Protein AF-A0A183N0G1-F1 (afdb_monomer)

Sequence (329 aa):
MNSILSDHTRFKFEKSNKDLTDSTEKRITKVLRDLLKKKMIDNSTYNNLRPRESRLPHMYGLPKIHKQDSPLKPLMSMVNSPYHKIARWLADKLEPLRQRLATYTLKDSFVFADSMNHINIAGKFMNSFDVTSLFTKIPLLETKDIICQHPYILRLPAIEFKRLLFLCTKDFQFQFNNTIYRQTDGVAMGSPLGPVLADIFMANLERTKLKGAIDEMMYYSRVKRMEDHQYTVWQWHLKMKLSTVIETEIEHSRSVRVFWSETMASAVRKKLVIVGDGACGKTCLLIVFSKDQFPEVYVPTVFENYVADIEVDNRQVGVYVLIICGRLN

Organism: NCBI:txid48269

Secondary structure (DSSP, 8-state):
-HHHHT-TTTEEE-TT----HHHHHHHHHHHHHHHHHTTSS-HHHHHHHS--S----EEEEEE-TTSTT--EEEEEE-TTSTTHHHHHHHHHHHHHHHHHH-TTEESSHHHHHHHHHTS--TT-EEEEEE-TTHHHH--HHHHHHHHHT-GGG-SS-HHHHHHHHHHHHSSEEEEETTEEEEE-SS--TT-THHHHHHHHHHHHHHHTTTHHHHHTEEEEEEEEEEETTEEEEEEEEEE--------------TTEEEEEEEE-SSS-EEEEEEEE-TTSSHHHHHHHHHHS---SS----S-PEEEEEEEETTEEEEEEEEEEE----

Radius of gyration: 23.37 Å; Cα contacts (8 Å, |Δi|>4): 523; chains: 1; bounding box: 49×41×69 Å

Structure (mmCIF, N/CA/C/O backbone):
data_AF-A0A183N0G1-F1
#
_entry.id   AF-A0A183N0G1-F1
#
loop_
_atom_site.group_PDB
_atom_site.id
_atom_site.type_symbol
_atom_site.label_atom_id
_atom_site.label_alt_id
_atom_site.label_comp_id
_atom_site.label_asym_id
_atom_site.label_entity_id
_atom_site.label_seq_id
_atom_site.pdbx_PDB_ins_code
_atom_site.Cartn_x
_atom_site.Cartn_y
_atom_site.Cartn_z
_atom_site.occupancy
_atom_site.B_iso_or_equiv
_atom_site.auth_seq_id
_atom_site.auth_comp_id
_atom_site.auth_asym_id
_atom_site.auth_atom_id
_atom_site.pdbx_PDB_model_num
ATOM 1 N N . MET A 1 1 ? -10.244 -16.595 -6.384 1.00 70.06 1 MET A N 1
ATOM 2 C CA . MET A 1 1 ? -10.243 -15.948 -5.048 1.00 70.06 1 MET A CA 1
ATOM 3 C C . MET A 1 1 ? -9.958 -16.936 -3.923 1.00 70.06 1 MET A C 1
ATOM 5 O O . MET A 1 1 ? -9.094 -16.636 -3.113 1.00 70.06 1 MET A O 1
ATOM 9 N N . ASN A 1 2 ? -10.572 -18.126 -3.907 1.00 71.12 2 ASN A N 1
ATOM 10 C CA . ASN A 1 2 ? -10.287 -19.152 -2.886 1.00 71.12 2 ASN A CA 1
ATOM 11 C C . ASN A 1 2 ? -8.799 -19.542 -2.793 1.00 71.12 2 ASN A C 1
ATOM 13 O O . ASN A 1 2 ? -8.293 -19.697 -1.691 1.00 71.12 2 ASN A O 1
ATOM 17 N N . SER A 1 3 ? -8.077 -19.578 -3.920 1.00 74.50 3 SER A N 1
ATOM 18 C CA . SER A 1 3 ? -6.623 -19.820 -3.965 1.00 74.50 3 SER A CA 1
ATOM 19 C C . SER A 1 3 ? -5.763 -18.766 -3.252 1.00 74.50 3 SER A C 1
ATOM 21 O O . SER A 1 3 ? -4.611 -19.024 -2.927 1.00 74.50 3 SER A O 1
ATOM 23 N N . ILE A 1 4 ? -6.294 -17.561 -3.033 1.00 73.75 4 ILE A N 1
ATOM 24 C CA . ILE A 1 4 ? -5.600 -16.488 -2.309 1.00 73.75 4 ILE A CA 1
ATOM 25 C C . ILE A 1 4 ? -5.925 -16.585 -0.823 1.00 73.75 4 ILE A C 1
ATOM 27 O O . ILE A 1 4 ? -5.037 -16.449 0.009 1.00 73.75 4 ILE A O 1
ATOM 31 N N . LEU A 1 5 ? -7.185 -16.870 -0.492 1.00 80.81 5 LEU A N 1
ATOM 32 C CA . LEU A 1 5 ? -7.634 -17.053 0.889 1.00 80.81 5 LEU A CA 1
ATOM 33 C C . LEU A 1 5 ? -7.097 -18.345 1.528 1.00 80.81 5 LEU A C 1
ATOM 35 O O . LEU A 1 5 ? -7.086 -18.449 2.751 1.00 80.81 5 LEU A O 1
ATOM 39 N N . SER A 1 6 ? -6.615 -19.297 0.725 1.00 81.50 6 SER A N 1
ATOM 40 C CA . SER A 1 6 ? -5.878 -20.474 1.198 1.00 81.50 6 SER A CA 1
ATOM 41 C C . SER A 1 6 ? -4.435 -20.173 1.622 1.00 81.50 6 SER A C 1
ATOM 43 O O . SER A 1 6 ? -3.780 -21.045 2.186 1.00 81.50 6 SER A O 1
ATOM 45 N N . ASP A 1 7 ? -3.912 -18.963 1.383 1.00 80.25 7 ASP A N 1
ATOM 46 C CA . ASP A 1 7 ? -2.617 -18.544 1.932 1.00 80.25 7 ASP A CA 1
ATOM 47 C C . ASP A 1 7 ? -2.742 -18.272 3.440 1.00 80.25 7 ASP A C 1
ATOM 49 O O . ASP A 1 7 ? -2.968 -17.145 3.892 1.00 80.25 7 ASP A O 1
ATOM 53 N N . HIS A 1 8 ? -2.567 -19.332 4.230 1.00 82.38 8 HIS A N 1
ATOM 54 C CA . HIS A 1 8 ? -2.669 -19.302 5.689 1.00 82.38 8 HIS A CA 1
ATOM 55 C C . HIS A 1 8 ? -1.580 -18.473 6.384 1.00 82.38 8 HIS A C 1
ATOM 57 O O . HIS A 1 8 ? -1.694 -18.193 7.581 1.00 82.38 8 HIS A O 1
ATOM 63 N N . THR A 1 9 ? -0.540 -18.045 5.656 1.00 77.81 9 THR A N 1
ATOM 64 C CA . THR A 1 9 ? 0.467 -17.119 6.195 1.00 77.81 9 THR A CA 1
ATOM 65 C C . THR A 1 9 ? -0.067 -15.685 6.278 1.00 77.81 9 THR A C 1
ATOM 67 O O . THR A 1 9 ? 0.374 -14.905 7.125 1.00 77.81 9 THR A O 1
ATOM 70 N N . ARG A 1 10 ? -1.071 -15.346 5.456 1.00 77.00 10 ARG A N 1
ATOM 71 C CA . ARG A 1 10 ? -1.634 -13.990 5.344 1.00 77.00 10 ARG A CA 1
ATOM 72 C C . ARG A 1 10 ? -3.097 -13.887 5.720 1.00 77.00 10 ARG A C 1
ATOM 74 O O . ARG A 1 10 ? -3.516 -12.827 6.185 1.00 77.00 10 ARG A O 1
ATOM 81 N N . PHE A 1 11 ? -3.865 -14.950 5.513 1.00 85.44 11 PHE A N 1
ATOM 82 C CA . PHE A 1 11 ? -5.300 -14.969 5.747 1.00 85.44 11 PHE A CA 1
ATOM 83 C C . PHE A 1 11 ? -5.672 -16.088 6.707 1.00 85.44 11 PHE A C 1
ATOM 85 O O . PHE A 1 11 ? -5.241 -17.232 6.574 1.00 85.44 11 PHE A O 1
ATOM 92 N N . LYS A 1 12 ? -6.507 -15.757 7.688 1.00 89.25 12 LYS A N 1
ATOM 93 C CA . LYS A 1 12 ? -7.057 -16.725 8.635 1.00 89.25 12 LYS A CA 1
ATOM 94 C C . LYS A 1 12 ? -8.569 -16.667 8.614 1.00 89.25 12 LYS A C 1
ATOM 96 O O . LYS A 1 12 ? -9.150 -15.587 8.550 1.00 89.25 12 LYS A O 1
ATOM 101 N 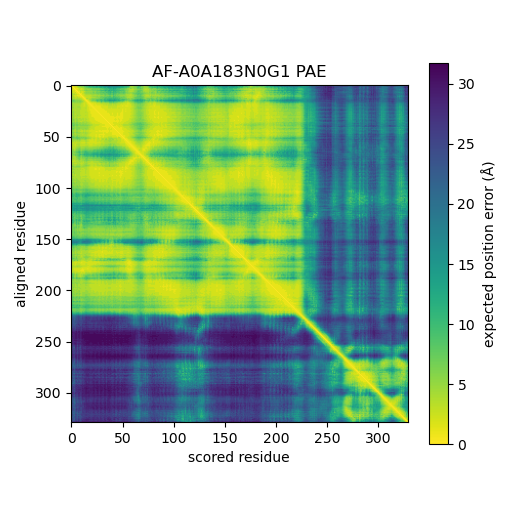N . PHE A 1 13 ? -9.192 -17.832 8.697 1.00 87.75 13 PHE A N 1
ATOM 102 C CA . PHE A 1 13 ? -10.621 -17.935 8.947 1.00 87.75 13 PHE A CA 1
ATOM 103 C C . PHE A 1 13 ? -10.929 -17.465 10.373 1.00 87.75 13 PHE A C 1
ATOM 105 O O . PHE A 1 13 ? -10.260 -17.879 11.325 1.00 87.75 13 PHE A O 1
ATOM 112 N N . GLU A 1 14 ? -11.935 -16.607 10.528 1.00 85.25 14 GLU A N 1
ATOM 113 C CA . GLU A 1 14 ? -12.423 -16.195 11.841 1.00 85.25 14 GLU A CA 1
ATOM 114 C C . GLU A 1 14 ? -13.409 -17.251 12.353 1.00 85.25 14 GLU A C 1
ATOM 116 O O . GLU A 1 14 ? -14.569 -17.275 11.952 1.00 85.25 14 GLU A O 1
ATOM 121 N N . LYS A 1 15 ? -12.954 -18.126 13.262 1.00 81.31 15 LYS A N 1
ATOM 122 C CA . LYS A 1 15 ? -13.749 -19.268 13.761 1.00 81.31 15 LYS A CA 1
ATOM 123 C C . LYS A 1 15 ? -15.117 -18.871 14.311 1.00 81.31 15 LYS A C 1
ATOM 125 O O . LYS A 1 15 ? -16.070 -19.627 14.183 1.00 81.31 15 LYS A O 1
ATOM 130 N N . SER A 1 16 ? -15.191 -17.702 14.942 1.00 85.19 16 SER A N 1
ATOM 131 C CA . SER A 1 16 ? -16.428 -17.190 15.531 1.00 85.19 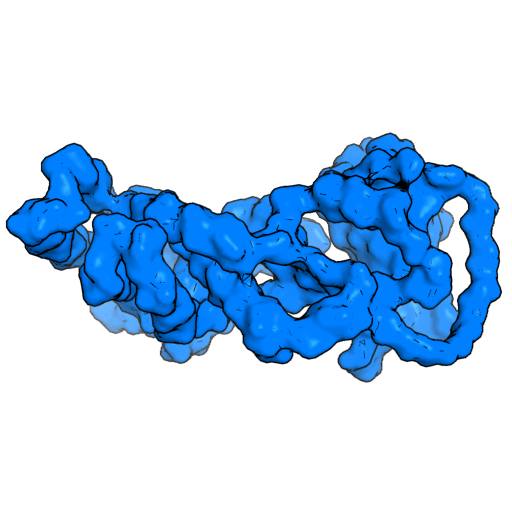16 SER A CA 1
ATOM 132 C C . SER A 1 16 ? -17.422 -16.657 14.496 1.00 85.19 16 SER A C 1
ATOM 134 O O . SER A 1 16 ? -18.583 -16.459 14.838 1.00 85.19 16 SER A O 1
ATOM 136 N N . ASN A 1 17 ? -16.955 -16.365 13.274 1.00 88.38 17 ASN A N 1
ATOM 137 C CA . ASN A 1 17 ? -17.663 -15.628 12.225 1.00 88.38 17 ASN A CA 1
ATOM 138 C C . ASN A 1 17 ? -18.395 -14.368 12.735 1.00 88.38 17 ASN A C 1
ATOM 140 O O . ASN A 1 17 ? -19.393 -13.937 12.162 1.00 88.38 17 ASN A O 1
ATOM 144 N N . LYS A 1 18 ? -17.913 -13.788 13.842 1.00 92.44 18 LYS A N 1
ATOM 145 C CA . LYS A 1 18 ? -18.525 -12.636 14.494 1.00 92.44 18 LYS A CA 1
ATOM 146 C C . LYS A 1 18 ? -17.901 -11.356 13.959 1.00 92.44 18 LYS A C 1
ATOM 148 O O . LYS A 1 18 ? -16.677 -11.203 13.979 1.00 92.44 18 LYS A O 1
ATOM 153 N N . ASP A 1 19 ? -18.753 -10.424 13.550 1.00 92.38 19 ASP A N 1
ATOM 154 C CA . ASP A 1 19 ? -18.338 -9.074 13.190 1.00 92.38 19 ASP A CA 1
ATOM 155 C C . ASP A 1 19 ? -17.859 -8.315 14.443 1.00 92.38 19 ASP A C 1
ATOM 157 O O . ASP A 1 19 ? -18.593 -8.156 15.424 1.00 92.38 19 ASP A O 1
ATOM 161 N N . LEU A 1 20 ? -16.595 -7.881 14.436 1.00 92.88 20 LEU A N 1
ATOM 162 C CA . LEU A 1 20 ? -15.966 -7.119 15.516 1.00 92.88 20 LEU A CA 1
ATOM 163 C C . LEU A 1 20 ? -15.782 -5.637 15.158 1.00 92.88 20 LEU A C 1
ATOM 165 O O . LEU A 1 20 ? -14.942 -4.965 15.771 1.00 92.88 20 LEU A O 1
ATOM 169 N N . THR A 1 21 ? -16.536 -5.112 14.192 1.00 93.44 21 THR A N 1
ATOM 170 C CA . THR A 1 21 ? -16.450 -3.717 13.739 1.00 93.44 21 THR A CA 1
ATOM 171 C C . THR A 1 21 ? -16.626 -2.737 14.901 1.00 93.44 21 THR A C 1
ATOM 173 O O . THR A 1 21 ? -15.729 -1.930 15.141 1.00 93.44 21 THR A O 1
ATOM 176 N N . ASP A 1 22 ? -17.662 -2.885 15.732 1.00 93.81 22 ASP A N 1
ATOM 177 C CA . ASP A 1 22 ? -17.898 -2.010 16.897 1.00 93.81 22 ASP A CA 1
ATOM 178 C C . ASP A 1 22 ? -16.759 -2.046 17.925 1.00 93.81 22 ASP A C 1
ATOM 180 O O . ASP A 1 22 ? -16.342 -1.028 18.487 1.00 93.81 22 ASP A O 1
ATOM 184 N N . SER A 1 23 ? -16.234 -3.244 18.195 1.00 93.44 23 SER A N 1
ATOM 185 C CA . SER A 1 23 ? -15.092 -3.425 19.099 1.00 93.44 23 SER A CA 1
ATOM 186 C C . SER A 1 23 ? -13.842 -2.747 18.532 1.00 93.44 23 SER A C 1
ATOM 188 O O . SER A 1 23 ? -13.096 -2.065 19.244 1.00 93.44 23 SER A O 1
ATOM 190 N N . THR A 1 24 ? -13.651 -2.864 17.218 1.00 93.38 24 THR A N 1
ATOM 191 C CA . THR A 1 24 ? -12.575 -2.203 16.486 1.00 93.38 24 THR A CA 1
ATOM 192 C C . THR A 1 24 ? -12.723 -0.686 16.543 1.00 93.38 24 THR A C 1
ATOM 194 O O . THR A 1 24 ? -11.740 -0.013 16.856 1.00 93.38 24 THR A O 1
ATOM 197 N N . GLU A 1 25 ? -13.917 -0.130 16.331 1.00 95.06 25 GLU A N 1
ATOM 198 C CA . GLU A 1 25 ? -14.159 1.310 16.458 1.00 95.06 25 GLU A CA 1
ATOM 199 C C . GLU A 1 25 ? -13.813 1.821 17.857 1.00 95.06 25 GLU A C 1
ATOM 201 O O . GLU A 1 25 ? -13.128 2.840 17.996 1.00 95.06 25 GLU A O 1
ATOM 206 N N . LYS A 1 26 ? -14.225 1.098 18.907 1.00 95.50 26 LYS A N 1
ATOM 207 C CA . LYS A 1 26 ? -13.898 1.435 20.303 1.00 95.50 26 LYS A CA 1
ATOM 208 C C . LYS A 1 26 ? -12.386 1.440 20.530 1.00 95.50 26 LYS A C 1
ATOM 210 O O . LYS A 1 26 ? -11.855 2.385 21.124 1.00 95.50 26 LYS A O 1
ATOM 215 N N . ARG A 1 27 ? -11.676 0.428 20.016 1.00 94.75 27 ARG A N 1
ATOM 216 C CA . ARG A 1 27 ? -10.209 0.325 20.086 1.00 94.75 27 ARG A CA 1
ATOM 217 C C . ARG A 1 27 ? -9.526 1.482 19.358 1.00 94.75 27 ARG A C 1
ATOM 219 O O . ARG A 1 27 ? -8.658 2.129 19.942 1.00 94.75 27 ARG A O 1
ATOM 226 N N . ILE A 1 28 ? -9.935 1.776 18.125 1.00 94.94 28 ILE A N 1
ATOM 227 C CA . ILE A 1 28 ? -9.407 2.889 17.327 1.00 94.94 28 ILE A CA 1
ATOM 228 C C . ILE A 1 28 ? -9.662 4.222 18.034 1.00 94.94 28 ILE A C 1
ATOM 230 O O . ILE A 1 28 ? -8.748 5.023 18.211 1.00 94.94 28 ILE A O 1
ATOM 234 N N . THR A 1 29 ? -10.882 4.434 18.522 1.00 96.44 29 THR A N 1
ATOM 235 C CA . THR A 1 29 ? -11.254 5.650 19.249 1.00 96.44 29 THR A CA 1
ATOM 236 C C . THR A 1 29 ? -10.390 5.835 20.499 1.00 96.44 29 THR A C 1
ATOM 238 O O . THR A 1 29 ? -9.962 6.953 20.781 1.00 96.44 29 THR A O 1
ATOM 241 N N . LYS A 1 30 ? -10.064 4.760 21.232 1.00 96.88 30 LYS A N 1
ATOM 242 C CA . LYS A 1 30 ? -9.140 4.820 22.379 1.00 96.88 30 LYS A CA 1
ATOM 243 C C . LYS A 1 30 ? -7.742 5.291 21.962 1.00 96.88 30 LYS A C 1
ATOM 245 O O . LYS A 1 30 ? -7.173 6.131 22.655 1.00 96.88 30 LYS A O 1
ATOM 250 N N . VAL A 1 31 ? -7.213 4.793 20.840 1.00 95.75 31 VAL A N 1
ATOM 251 C CA . VAL A 1 31 ? -5.917 5.237 20.290 1.00 95.75 31 VAL A CA 1
ATOM 252 C C . VAL A 1 31 ? -5.969 6.719 19.914 1.00 95.75 31 VAL A C 1
ATOM 254 O O . VAL A 1 31 ? -5.110 7.485 20.334 1.00 95.75 31 VAL A O 1
ATOM 257 N N . LEU A 1 32 ? -7.004 7.152 19.191 1.00 96.19 32 LEU A N 1
ATOM 258 C CA . LEU A 1 32 ? -7.145 8.550 18.775 1.00 96.19 32 LEU A CA 1
ATOM 259 C C . LEU A 1 32 ? -7.295 9.508 19.968 1.00 96.19 32 LEU A C 1
ATOM 261 O O . LEU A 1 32 ? -6.715 10.589 19.959 1.00 96.19 32 LEU A O 1
ATOM 265 N N . ARG A 1 33 ? -8.020 9.113 21.024 1.00 97.12 33 ARG A N 1
ATOM 266 C CA . ARG A 1 33 ? -8.117 9.910 22.261 1.00 97.12 33 ARG A CA 1
ATOM 267 C C . ARG A 1 33 ? -6.771 10.052 22.965 1.00 97.12 33 ARG A C 1
ATOM 269 O O . ARG A 1 33 ? -6.493 11.111 23.512 1.00 97.12 33 ARG A O 1
ATOM 276 N N . ASP A 1 34 ? -5.962 8.996 22.983 1.00 96.44 34 ASP A N 1
ATOM 277 C CA . ASP A 1 34 ? -4.613 9.039 23.555 1.00 96.44 34 ASP A CA 1
ATOM 278 C C . ASP A 1 34 ? -3.720 10.030 22.788 1.00 96.44 34 ASP A C 1
ATOM 280 O O . ASP A 1 34 ? -3.075 10.880 23.396 1.00 96.44 34 ASP A O 1
ATOM 284 N N . LEU A 1 35 ? -3.776 10.013 21.452 1.00 94.56 35 LEU A N 1
ATOM 285 C CA . LEU A 1 35 ? -3.067 10.987 20.612 1.00 94.56 35 LEU A CA 1
ATOM 286 C C . LEU A 1 35 ? -3.545 12.425 20.836 1.00 94.56 35 LEU A C 1
ATOM 288 O O . LEU A 1 35 ? -2.720 13.337 20.895 1.00 94.56 35 LEU A O 1
ATOM 292 N N . LEU A 1 36 ? -4.856 12.625 20.997 1.00 95.94 36 LEU A N 1
ATOM 293 C CA . LEU A 1 36 ? -5.440 13.931 21.304 1.00 95.94 36 LEU A CA 1
ATOM 294 C C . LEU A 1 36 ? -4.956 14.453 22.666 1.00 95.94 36 LEU A C 1
ATOM 296 O O . LEU A 1 36 ? -4.525 15.598 22.770 1.00 95.94 36 LEU A O 1
ATOM 300 N N . LYS A 1 37 ? -4.950 13.603 23.704 1.00 96.69 37 LYS A N 1
ATOM 301 C CA . LYS A 1 37 ? -4.432 13.954 25.041 1.00 96.69 37 LYS A CA 1
ATOM 302 C C . LYS A 1 37 ? -2.952 14.331 25.007 1.00 96.69 37 LYS A C 1
ATOM 304 O O . LYS A 1 37 ? -2.548 15.282 25.667 1.00 96.69 37 LYS A O 1
ATOM 309 N N . LYS A 1 38 ? -2.162 13.617 24.203 1.00 94.25 38 LYS A N 1
ATOM 310 C CA . LYS A 1 38 ? -0.739 13.901 23.962 1.00 94.25 38 LYS A CA 1
ATOM 311 C C . LYS A 1 38 ? -0.504 15.123 23.060 1.00 94.25 38 LYS A C 1
ATOM 313 O O . LYS A 1 38 ? 0.649 15.430 22.780 1.00 94.25 38 LYS A O 1
ATOM 318 N N . LYS A 1 39 ? -1.561 15.806 22.592 1.00 92.94 39 LYS A N 1
ATOM 319 C CA . LYS A 1 39 ? -1.508 16.937 21.643 1.00 92.94 39 LYS A CA 1
ATOM 320 C C . LYS A 1 39 ? -0.801 16.604 20.319 1.00 92.94 39 LYS A C 1
ATOM 322 O O . LYS A 1 39 ? -0.266 17.484 19.658 1.00 92.94 39 LYS A O 1
ATOM 327 N N . MET A 1 40 ? -0.817 15.330 19.923 1.00 91.31 40 MET A N 1
ATOM 328 C CA . MET A 1 40 ? -0.237 14.858 18.655 1.00 91.31 40 MET A CA 1
ATOM 329 C C . MET A 1 40 ? -1.191 15.070 17.474 1.00 91.31 40 MET A C 1
ATOM 331 O O . MET A 1 40 ? -0.770 15.119 16.322 1.00 91.31 40 MET A O 1
ATOM 335 N N . ILE A 1 41 ? -2.487 15.183 17.768 1.00 93.06 41 ILE A N 1
ATOM 336 C CA . ILE A 1 41 ? -3.541 15.578 16.835 1.00 93.06 41 ILE A CA 1
ATOM 337 C C . ILE A 1 41 ? -4.436 16.612 17.518 1.00 93.06 41 ILE A C 1
ATOM 339 O O . ILE A 1 41 ? -4.563 16.607 18.743 1.00 93.06 41 ILE A O 1
ATOM 343 N N . ASP A 1 42 ? -5.063 17.481 16.733 1.00 94.56 42 ASP A N 1
ATOM 344 C CA . ASP A 1 42 ? -6.040 18.454 17.219 1.00 94.56 42 ASP A CA 1
ATOM 345 C C . ASP A 1 42 ? -7.468 17.872 17.243 1.00 94.56 42 ASP A C 1
ATOM 347 O O . ASP A 1 42 ? -7.733 16.760 16.769 1.00 94.56 42 ASP A O 1
ATOM 351 N N . ASN A 1 43 ? -8.413 18.631 17.805 1.00 97.19 43 ASN A N 1
ATOM 352 C CA . ASN A 1 43 ? -9.822 18.226 17.874 1.00 97.19 43 ASN A CA 1
ATOM 353 C C . ASN A 1 43 ? -10.441 18.015 16.485 1.00 97.19 43 ASN A C 1
ATOM 355 O O . ASN A 1 43 ? -11.252 17.105 16.309 1.00 97.19 43 ASN A O 1
ATOM 359 N N . SER A 1 44 ? -10.056 18.835 15.503 1.00 97.12 44 SER A N 1
ATOM 360 C CA . SER A 1 44 ? -10.540 18.720 14.125 1.00 97.12 44 SER A CA 1
ATOM 361 C C . SER A 1 44 ? -10.126 17.380 13.512 1.00 97.12 44 SER A C 1
ATOM 363 O O . SER A 1 44 ? -10.970 16.594 13.075 1.00 97.12 44 SER A O 1
ATOM 365 N N . THR A 1 45 ? -8.834 17.052 13.594 1.00 95.25 45 THR A N 1
ATOM 366 C CA . THR A 1 45 ? -8.275 15.779 13.134 1.00 95.25 45 THR A CA 1
ATOM 367 C C . THR A 1 45 ? -8.900 14.612 13.889 1.00 95.25 45 THR A C 1
ATOM 369 O O . THR A 1 45 ? -9.335 13.654 13.259 1.00 95.25 45 THR A O 1
ATOM 372 N N . TYR A 1 46 ? -9.024 14.682 15.217 1.00 96.94 46 TYR A N 1
ATOM 373 C CA . TYR A 1 46 ? -9.681 13.630 16.000 1.00 96.94 46 TYR A CA 1
ATOM 374 C C . TYR A 1 46 ? -11.111 13.356 15.516 1.00 96.94 46 TYR A C 1
ATOM 376 O O . TYR A 1 46 ? -11.470 12.201 15.279 1.00 96.94 46 TYR A O 1
ATOM 384 N N . ASN A 1 47 ? -11.921 14.402 15.337 1.00 96.38 47 ASN A N 1
ATOM 385 C CA . ASN A 1 47 ? -13.309 14.263 14.900 1.00 96.38 47 ASN A CA 1
ATOM 386 C C . ASN A 1 47 ? -13.417 13.701 13.481 1.00 96.38 47 ASN A C 1
ATOM 388 O O . ASN A 1 47 ? -14.294 12.872 13.231 1.00 96.38 47 ASN A O 1
ATOM 392 N N . ASN A 1 48 ? -12.505 14.095 12.589 1.00 95.81 48 ASN A N 1
ATOM 393 C CA . ASN A 1 48 ? -12.431 13.548 11.240 1.00 95.81 48 ASN A CA 1
ATOM 394 C C . ASN A 1 48 ? -12.017 12.076 11.235 1.00 95.81 48 ASN A C 1
ATOM 396 O O . ASN A 1 48 ? -12.652 11.276 10.552 1.00 95.81 48 ASN A O 1
ATOM 400 N N . LEU A 1 49 ? -10.981 11.703 11.992 1.00 95.50 49 LEU A N 1
ATOM 401 C CA . LEU A 1 49 ? -10.424 10.346 11.993 1.00 95.50 49 LEU A CA 1
ATOM 402 C C . LEU A 1 49 ? -11.264 9.336 12.769 1.00 95.50 49 LEU A C 1
ATOM 404 O O . LEU A 1 49 ? -11.182 8.142 12.484 1.00 95.50 49 LEU A O 1
ATOM 408 N N . ARG A 1 50 ? -12.046 9.789 13.753 1.00 95.62 50 ARG A N 1
ATOM 409 C CA . ARG A 1 50 ? -12.854 8.905 14.591 1.00 95.62 50 ARG A CA 1
ATOM 410 C C . ARG A 1 50 ? -13.878 8.143 13.733 1.00 95.62 50 ARG A C 1
ATOM 412 O O . ARG A 1 50 ? -14.722 8.786 13.099 1.00 95.62 50 ARG A O 1
ATOM 419 N N . PRO A 1 51 ? -13.844 6.797 13.729 1.00 94.50 51 PRO A N 1
ATOM 420 C CA . PRO A 1 51 ? -14.838 6.002 13.023 1.00 94.50 51 PRO A CA 1
ATOM 421 C C . PRO A 1 51 ? -16.202 6.106 13.719 1.00 94.50 51 PRO A C 1
ATOM 423 O O . PRO A 1 51 ? -16.269 6.290 14.941 1.00 94.50 51 PRO A O 1
ATOM 426 N N . ARG A 1 52 ? -17.269 6.065 12.920 1.00 91.94 52 ARG A N 1
ATOM 427 C CA . ARG A 1 52 ? -18.672 6.048 13.351 1.00 91.94 52 ARG A CA 1
ATOM 428 C C . ARG A 1 52 ? -19.454 5.241 12.323 1.00 91.94 52 ARG A C 1
ATOM 430 O O . ARG A 1 52 ? -19.279 5.513 11.135 1.00 91.94 52 ARG A O 1
ATOM 437 N N . GLU A 1 53 ? -20.298 4.321 12.784 1.00 92.06 53 GLU A N 1
ATOM 438 C CA . GLU A 1 53 ? -21.180 3.510 11.926 1.00 92.06 53 GLU A CA 1
ATOM 439 C C . GLU A 1 53 ? -20.418 2.839 10.773 1.00 92.06 53 GLU A C 1
ATOM 441 O O . GLU A 1 53 ? -20.854 2.810 9.618 1.00 92.06 53 GLU A O 1
ATOM 446 N N . SER A 1 54 ? -19.217 2.348 11.080 1.00 94.56 54 SER A N 1
ATOM 447 C CA . SER A 1 54 ? -18.365 1.726 10.081 1.00 94.56 54 SER A CA 1
ATOM 448 C C . SER A 1 54 ? -18.957 0.415 9.586 1.00 94.56 54 SER A C 1
ATOM 450 O O . SER A 1 54 ? -19.722 -0.259 10.271 1.00 94.56 54 SER A O 1
ATOM 452 N N . ARG A 1 55 ? -18.533 0.018 8.390 1.00 92.75 55 ARG A N 1
ATOM 453 C CA . ARG A 1 55 ? -18.872 -1.273 7.799 1.00 92.75 55 ARG A CA 1
ATOM 454 C C . ARG A 1 55 ? -17.670 -2.199 7.828 1.00 92.75 55 ARG A C 1
ATOM 456 O O . ARG A 1 55 ? -16.529 -1.755 7.665 1.00 92.75 55 ARG A O 1
ATOM 463 N N . LEU A 1 56 ? -17.938 -3.489 7.976 1.00 93.56 56 LEU A N 1
ATOM 464 C CA . LEU A 1 56 ? -16.927 -4.512 7.784 1.00 93.56 56 LEU A CA 1
ATOM 465 C C . LEU A 1 56 ? -16.395 -4.420 6.337 1.00 93.56 56 LEU A C 1
ATOM 467 O O . LEU A 1 56 ? -17.196 -4.398 5.394 1.00 93.56 56 LEU A O 1
ATOM 471 N N . PRO A 1 57 ? -15.067 -4.330 6.126 1.00 93.25 57 PRO A N 1
ATOM 472 C CA . PRO A 1 57 ? -14.491 -4.441 4.792 1.00 93.25 57 PRO A CA 1
ATOM 473 C C . PRO A 1 57 ? -14.973 -5.713 4.098 1.00 93.25 57 PRO A C 1
ATOM 475 O O . PRO A 1 57 ? -15.158 -6.740 4.748 1.00 93.25 57 PRO A O 1
ATOM 478 N N . HIS A 1 58 ? -15.131 -5.683 2.781 1.00 91.62 58 HIS A N 1
ATOM 479 C CA . HIS A 1 58 ? -15.494 -6.880 2.025 1.00 91.62 58 HIS A CA 1
ATOM 480 C C . HIS A 1 58 ? -14.600 -7.059 0.808 1.00 91.62 58 HIS A C 1
ATOM 482 O O . HIS A 1 58 ? -14.204 -6.091 0.151 1.00 91.62 58 HIS A O 1
ATOM 488 N N . MET A 1 59 ? -14.283 -8.314 0.512 1.00 89.81 59 MET A N 1
ATOM 489 C CA . MET A 1 59 ? -13.540 -8.691 -0.676 1.00 89.81 59 MET A CA 1
ATOM 490 C C . MET A 1 59 ? -14.510 -8.982 -1.822 1.00 89.81 59 MET A C 1
ATOM 492 O O . MET A 1 59 ? -15.552 -9.602 -1.625 1.00 89.81 59 MET A O 1
ATOM 496 N N . TYR A 1 60 ? -14.154 -8.558 -3.026 1.00 87.44 60 TYR A N 1
ATOM 497 C CA . TYR A 1 60 ? -14.876 -8.870 -4.255 1.00 87.44 60 TYR A CA 1
ATOM 498 C C . TYR A 1 60 ? -13.885 -9.063 -5.406 1.00 87.44 60 TYR A C 1
ATOM 500 O O . TYR A 1 60 ? -12.698 -8.759 -5.280 1.00 87.44 60 TYR A O 1
ATOM 508 N N . GLY A 1 61 ? -14.357 -9.625 -6.516 1.00 85.44 61 GLY A N 1
ATOM 509 C CA . GLY A 1 61 ? -13.541 -9.893 -7.695 1.00 85.44 61 GLY A CA 1
ATOM 510 C C . GLY A 1 61 ? -13.966 -9.016 -8.861 1.00 85.44 61 GLY A C 1
ATOM 511 O O . GLY A 1 61 ? -15.148 -9.000 -9.183 1.00 85.44 61 GLY A O 1
ATOM 512 N N . LEU A 1 62 ? -13.022 -8.347 -9.522 1.00 80.06 62 LEU A N 1
ATOM 513 C CA . LEU A 1 62 ? -13.267 -7.747 -10.838 1.00 80.06 62 LEU A CA 1
ATOM 514 C C . LEU A 1 62 ? -12.735 -8.669 -11.943 1.00 80.06 62 LEU A C 1
ATOM 516 O O . LEU A 1 62 ? -11.592 -9.125 -11.831 1.00 80.06 62 LEU A O 1
ATOM 520 N N . PRO A 1 63 ? -13.511 -8.966 -12.998 1.00 76.94 63 PRO A N 1
ATOM 521 C CA . PRO A 1 63 ? -13.038 -9.798 -14.098 1.00 76.94 63 PRO A CA 1
ATOM 522 C C . PRO A 1 63 ? -11.940 -9.079 -14.884 1.00 76.94 63 PRO A C 1
ATOM 524 O O . PRO A 1 63 ? -12.091 -7.924 -15.282 1.00 76.94 63 PRO A O 1
ATOM 527 N N . LYS A 1 64 ? -10.825 -9.767 -15.142 1.00 71.81 64 LYS A N 1
ATOM 528 C CA . LYS A 1 64 ? -9.808 -9.288 -16.087 1.00 71.81 64 LYS A CA 1
ATOM 529 C C . LYS A 1 64 ? -10.224 -9.673 -17.505 1.00 71.81 64 LYS A C 1
ATOM 531 O O . LYS A 1 64 ? -9.682 -10.624 -18.053 1.00 71.81 64 LYS A O 1
ATOM 536 N N . ILE A 1 65 ? -11.174 -8.926 -18.072 1.00 71.69 65 ILE A N 1
ATOM 537 C CA . ILE A 1 65 ? -11.820 -9.212 -19.373 1.00 71.69 65 ILE A CA 1
ATOM 538 C C . ILE A 1 65 ? -10.846 -9.348 -20.555 1.00 71.69 65 ILE A C 1
ATOM 540 O O . ILE A 1 65 ? -11.171 -9.957 -21.563 1.00 71.69 65 ILE A O 1
ATOM 544 N N . HIS A 1 66 ? -9.635 -8.807 -20.420 1.00 59.44 66 HIS A N 1
ATOM 545 C CA . HIS A 1 66 ? -8.571 -8.859 -21.423 1.00 59.44 66 HIS A CA 1
ATOM 546 C C . HIS A 1 66 ? -7.682 -10.116 -21.326 1.00 59.44 66 HIS A C 1
ATOM 548 O O . HIS A 1 66 ? -6.678 -10.211 -22.026 1.00 59.44 66 HIS A O 1
ATOM 554 N N . LYS A 1 67 ? -7.968 -11.055 -20.413 1.00 56.69 67 LYS A N 1
ATOM 555 C CA . LYS A 1 67 ? -7.224 -12.317 -20.264 1.00 56.69 67 LYS A CA 1
ATOM 556 C C . LYS A 1 67 ? -8.135 -13.500 -20.564 1.00 56.69 67 LYS A C 1
ATOM 558 O O . LYS A 1 67 ? -9.312 -13.468 -20.212 1.00 56.69 67 LYS A O 1
ATOM 563 N N . GLN A 1 68 ? -7.567 -14.552 -21.154 1.00 61.06 68 GLN A N 1
ATOM 564 C CA . GLN A 1 68 ? -8.257 -15.828 -21.354 1.00 61.06 68 GLN A CA 1
ATOM 565 C C . GLN A 1 68 ? -8.874 -16.303 -20.027 1.00 61.06 68 GLN A C 1
ATOM 567 O O . GLN A 1 68 ? -8.264 -16.132 -18.969 1.00 61.06 68 GLN A O 1
ATOM 572 N N . ASP A 1 69 ? -10.113 -16.792 -20.086 1.00 77.06 69 ASP A N 1
ATOM 573 C CA . ASP A 1 69 ? -10.951 -17.190 -18.940 1.00 77.06 69 ASP A CA 1
ATOM 574 C C . ASP A 1 69 ? -11.336 -16.064 -17.960 1.00 77.06 69 ASP A C 1
ATOM 576 O O . ASP A 1 69 ? -11.914 -16.321 -16.904 1.00 77.06 69 ASP A O 1
ATOM 580 N N . SER A 1 70 ? -11.041 -14.801 -18.296 1.00 78.12 70 SER A N 1
ATOM 581 C CA . SER A 1 70 ? -11.396 -13.606 -17.513 1.00 78.12 70 SER A CA 1
ATOM 582 C C . SER A 1 70 ? -11.150 -13.739 -15.996 1.00 78.12 70 SER A C 1
ATOM 584 O O . SER A 1 70 ? -12.047 -13.459 -15.191 1.00 78.12 70 SER A O 1
ATOM 586 N N . PRO A 1 71 ? -9.941 -14.147 -15.554 1.00 78.25 71 PRO A N 1
ATOM 587 C CA . PRO A 1 71 ? -9.656 -14.432 -14.155 1.00 78.25 71 PRO A CA 1
ATOM 588 C C . PRO A 1 71 ? -10.001 -13.251 -13.243 1.00 78.25 71 PRO A C 1
ATOM 590 O O . PRO A 1 71 ? -9.690 -12.093 -13.535 1.00 78.25 71 PRO A O 1
ATOM 593 N N . LEU A 1 72 ? -10.597 -13.558 -12.088 1.00 78.50 72 LEU A N 1
ATOM 594 C CA . LEU A 1 72 ? -10.995 -12.552 -11.106 1.00 78.50 72 LEU A CA 1
ATOM 595 C C . LEU A 1 72 ? -9.787 -11.931 -10.393 1.00 78.50 72 LEU A C 1
ATOM 597 O O . LEU A 1 72 ? -8.943 -12.619 -9.812 1.00 78.50 72 LEU A O 1
ATOM 601 N N . LYS A 1 73 ? -9.765 -10.600 -10.365 1.00 73.69 73 LYS A N 1
ATOM 602 C CA . LYS A 1 73 ? -8.857 -9.761 -9.586 1.00 73.69 73 LYS A CA 1
ATOM 603 C C . LYS A 1 73 ? -9.465 -9.504 -8.206 1.00 73.69 73 LYS A C 1
ATOM 605 O O . LYS A 1 73 ? -10.486 -8.825 -8.139 1.00 73.69 73 LYS A O 1
ATOM 610 N N . PRO A 1 74 ? -8.867 -9.999 -7.112 1.00 78.00 74 PRO A N 1
ATOM 611 C CA . PRO A 1 74 ? -9.365 -9.703 -5.775 1.00 78.00 74 PRO A CA 1
ATOM 612 C C . PRO A 1 74 ? -9.157 -8.219 -5.446 1.00 78.00 74 PRO A C 1
ATOM 614 O O . PRO A 1 74 ? -8.073 -7.667 -5.655 1.00 78.00 74 PRO A O 1
ATOM 617 N N . LEU A 1 75 ? -10.179 -7.590 -4.886 1.00 78.25 75 LEU A N 1
ATOM 618 C CA . LEU A 1 75 ? -10.133 -6.249 -4.322 1.00 78.25 75 LEU A CA 1
ATOM 619 C C . LEU A 1 75 ? -10.780 -6.251 -2.949 1.00 78.25 75 LEU A C 1
ATOM 621 O O . LEU A 1 75 ? -11.746 -6.966 -2.707 1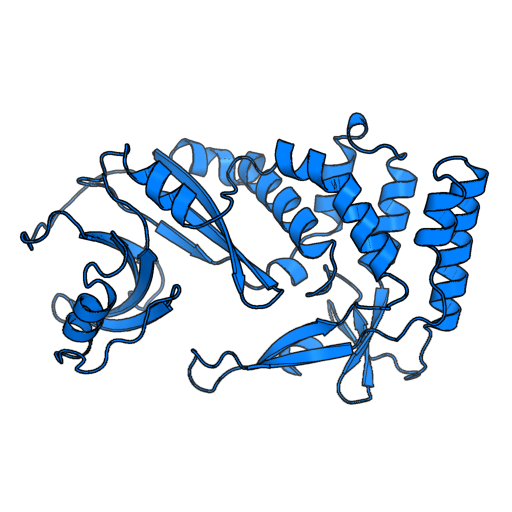.00 78.25 75 LEU A O 1
ATOM 625 N N . MET A 1 76 ? -10.239 -5.430 -2.059 1.00 86.00 76 MET A N 1
ATOM 626 C CA . MET A 1 76 ? -10.777 -5.172 -0.736 1.00 86.00 76 MET A CA 1
ATOM 627 C C . MET A 1 76 ? -11.445 -3.802 -0.736 1.00 86.00 76 MET A C 1
ATOM 629 O O . MET A 1 76 ? -10.774 -2.772 -0.839 1.00 86.00 76 MET A O 1
ATOM 633 N N . SER A 1 77 ? -12.765 -3.772 -0.583 1.00 88.69 77 SER A N 1
ATOM 634 C CA . SER A 1 77 ? -13.470 -2.522 -0.332 1.00 88.69 77 SER A CA 1
ATOM 635 C C . SER A 1 77 ? -13.211 -2.081 1.102 1.00 88.69 77 SER A C 1
ATOM 637 O O . SER A 1 77 ? -13.710 -2.677 2.055 1.00 88.69 77 SER A O 1
ATOM 639 N N . MET A 1 78 ? -12.404 -1.032 1.247 1.00 86.44 78 MET A N 1
ATOM 640 C CA . MET A 1 78 ? -12.112 -0.409 2.539 1.00 86.44 78 MET A CA 1
ATOM 641 C C . MET A 1 78 ? -13.009 0.786 2.839 1.00 86.44 78 MET A C 1
ATOM 643 O O . MET A 1 78 ? -12.929 1.334 3.936 1.00 86.44 78 MET A O 1
ATOM 647 N N . VAL A 1 79 ? -13.829 1.230 1.887 1.00 84.75 79 VAL A N 1
ATOM 648 C CA . VAL A 1 79 ? -14.643 2.441 2.032 1.00 84.75 79 VAL A CA 1
ATOM 649 C C . VAL A 1 79 ? -15.595 2.283 3.217 1.00 84.75 79 VAL A C 1
ATOM 651 O O . VAL A 1 79 ? -16.221 1.242 3.388 1.00 84.75 79 VAL A O 1
ATOM 654 N N . ASN A 1 80 ? -15.677 3.319 4.054 1.00 88.94 80 ASN A N 1
ATOM 655 C CA . ASN A 1 80 ? -16.462 3.335 5.295 1.00 88.94 80 ASN A CA 1
ATOM 656 C C . ASN A 1 80 ? -16.069 2.268 6.331 1.00 88.94 80 ASN A C 1
ATOM 658 O O . ASN A 1 80 ? -16.806 2.050 7.286 1.00 88.94 80 ASN A O 1
ATOM 662 N N . SER A 1 81 ? -14.904 1.631 6.192 1.00 92.75 81 SER A N 1
ATOM 663 C CA . SER A 1 81 ? -14.353 0.789 7.254 1.00 92.75 81 SER A CA 1
ATOM 664 C C . SER A 1 81 ? -13.781 1.624 8.404 1.00 92.75 81 SER A C 1
ATOM 666 O O . SER A 1 81 ? -13.391 2.783 8.186 1.00 92.75 81 SER A O 1
ATOM 668 N N . PRO A 1 82 ? -13.600 1.029 9.602 1.00 93.44 82 PRO A N 1
ATOM 669 C CA . PRO A 1 82 ? -13.001 1.728 10.740 1.00 93.44 82 PRO A CA 1
ATOM 670 C C . PRO A 1 82 ? -11.589 2.267 10.456 1.00 93.44 82 PRO A C 1
ATOM 672 O O . PRO A 1 82 ? -11.122 3.197 11.110 1.00 93.44 82 PRO A O 1
ATOM 675 N N . TYR A 1 83 ? -10.897 1.674 9.479 1.00 92.12 83 TYR A N 1
ATOM 676 C CA . TYR A 1 83 ? -9.494 1.935 9.159 1.00 92.12 83 TYR A CA 1
ATOM 677 C C . TYR A 1 83 ? -9.312 3.017 8.092 1.00 92.12 83 TYR A C 1
ATOM 679 O O . TYR A 1 83 ? -8.272 3.671 8.047 1.00 92.12 83 TYR A O 1
ATOM 687 N N . HIS A 1 84 ? -10.308 3.216 7.223 1.00 91.06 84 HIS A N 1
ATOM 688 C CA . HIS A 1 84 ? -10.161 3.977 5.980 1.00 91.06 84 HIS A CA 1
ATOM 689 C C . HIS A 1 84 ? -9.677 5.412 6.185 1.00 91.06 84 HIS A C 1
ATOM 691 O O . HIS A 1 84 ? -8.742 5.853 5.515 1.00 91.06 84 HIS A O 1
ATOM 697 N N . LYS A 1 85 ? -10.293 6.140 7.123 1.00 93.69 85 LYS A N 1
ATOM 698 C CA . LYS A 1 85 ? -9.961 7.550 7.364 1.00 93.69 85 LYS A CA 1
ATOM 699 C C . LYS A 1 85 ? -8.544 7.717 7.910 1.00 93.69 85 LYS A C 1
ATOM 701 O O . LYS A 1 85 ? -7.823 8.604 7.466 1.00 93.69 85 LYS A O 1
ATOM 706 N N . ILE A 1 86 ? -8.127 6.831 8.816 1.00 93.25 86 ILE A N 1
ATOM 707 C CA . ILE A 1 86 ? -6.764 6.824 9.363 1.00 93.25 86 ILE A CA 1
ATOM 708 C C . ILE A 1 86 ? -5.763 6.439 8.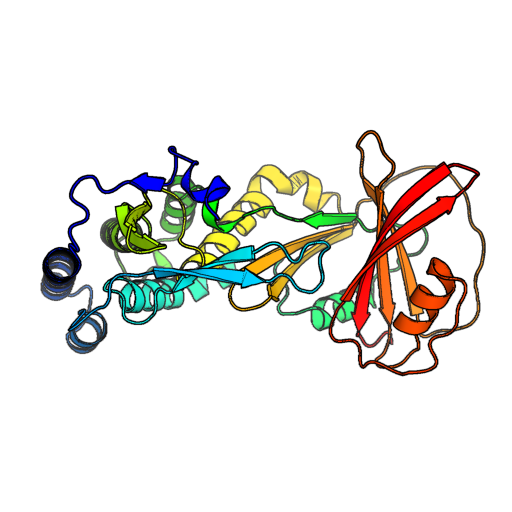276 1.00 93.25 86 ILE A C 1
ATOM 710 O O . ILE A 1 86 ? -4.749 7.112 8.131 1.00 93.25 86 ILE A O 1
ATOM 714 N N . ALA A 1 87 ? -6.058 5.410 7.479 1.00 92.50 87 ALA A N 1
ATOM 715 C CA . ALA A 1 87 ? -5.200 4.989 6.378 1.00 92.50 87 ALA A CA 1
ATOM 716 C C . ALA A 1 87 ? -4.983 6.120 5.361 1.00 92.50 87 ALA A C 1
ATOM 718 O O . ALA A 1 87 ? -3.848 6.369 4.964 1.00 92.50 87 ALA A O 1
ATOM 719 N N . ARG A 1 88 ? -6.047 6.841 4.982 1.00 92.12 88 ARG A N 1
ATOM 720 C CA . ARG A 1 88 ? -5.953 7.999 4.083 1.00 92.12 88 ARG A CA 1
ATOM 721 C C . ARG A 1 88 ? -5.118 9.121 4.692 1.00 92.12 88 ARG A C 1
ATOM 723 O O . ARG A 1 88 ? -4.174 9.579 4.067 1.00 92.12 88 ARG A O 1
ATOM 730 N N . TRP A 1 89 ? -5.392 9.479 5.942 1.00 92.69 89 TRP A N 1
ATOM 731 C CA . TRP A 1 89 ? -4.634 10.517 6.635 1.00 92.69 89 TRP A CA 1
ATOM 732 C C . TRP A 1 89 ? -3.147 10.177 6.782 1.00 92.69 89 TRP A C 1
ATOM 734 O O . TRP A 1 89 ? -2.294 11.032 6.572 1.00 92.69 89 TRP A O 1
ATOM 744 N N . LEU A 1 90 ? -2.810 8.924 7.099 1.00 91.38 90 LEU A N 1
ATOM 745 C CA . LEU A 1 90 ? -1.422 8.465 7.127 1.00 91.38 90 LEU A CA 1
ATOM 746 C C . LEU A 1 90 ? -0.780 8.507 5.735 1.00 91.38 90 LEU A C 1
ATOM 748 O O . LEU A 1 90 ? 0.393 8.862 5.636 1.00 91.38 90 LEU A O 1
ATOM 752 N N . ALA A 1 91 ? -1.521 8.166 4.676 1.00 90.88 91 ALA A N 1
ATOM 753 C CA . ALA A 1 91 ? -1.019 8.256 3.309 1.00 90.88 91 ALA A CA 1
ATOM 754 C C . ALA A 1 91 ? -0.671 9.704 2.935 1.00 90.88 91 ALA A C 1
ATOM 756 O O . ALA A 1 91 ? 0.431 9.948 2.451 1.00 90.88 91 ALA A O 1
ATOM 757 N N . ASP A 1 92 ? -1.533 10.663 3.282 1.00 90.88 92 ASP A N 1
ATOM 758 C CA . ASP A 1 92 ? -1.279 12.093 3.064 1.00 90.88 92 ASP A CA 1
ATOM 759 C C . ASP A 1 92 ? -0.033 12.574 3.827 1.00 90.88 92 ASP A C 1
ATOM 761 O O . ASP A 1 92 ? 0.763 13.361 3.318 1.00 90.88 92 ASP A O 1
ATOM 765 N N . LYS A 1 93 ? 0.186 12.072 5.052 1.00 89.44 93 LYS A N 1
ATOM 766 C CA . LYS A 1 93 ? 1.393 12.380 5.843 1.00 89.44 93 LYS A CA 1
ATOM 767 C C . LYS A 1 93 ? 2.664 11.749 5.271 1.00 89.44 93 LYS A C 1
ATOM 769 O O . LYS A 1 93 ? 3.743 12.301 5.467 1.00 89.44 93 LYS A O 1
ATOM 774 N N . LEU A 1 94 ? 2.551 10.603 4.602 1.00 90.50 94 LEU A N 1
ATOM 775 C CA . LEU A 1 94 ? 3.673 9.901 3.977 1.00 90.50 94 LEU A CA 1
ATOM 776 C C . LEU A 1 94 ? 4.007 10.418 2.577 1.00 90.50 94 LEU A C 1
ATOM 778 O O . LEU A 1 94 ? 5.102 10.158 2.086 1.00 90.50 94 LEU A O 1
ATOM 782 N N . GLU A 1 95 ? 3.100 11.148 1.937 1.00 90.69 95 GLU A N 1
ATOM 783 C CA . GLU A 1 95 ? 3.270 11.619 0.565 1.00 90.69 95 GLU A CA 1
ATOM 784 C C . GLU A 1 95 ? 4.552 12.457 0.351 1.00 90.69 95 GLU A C 1
ATOM 786 O O . GLU A 1 95 ? 5.273 12.173 -0.610 1.00 90.69 95 GLU A O 1
ATOM 791 N N . PRO A 1 96 ? 4.949 13.387 1.247 1.00 91.38 96 PRO A N 1
ATOM 792 C CA . PRO A 1 96 ? 6.221 14.103 1.105 1.00 91.38 96 PRO A CA 1
ATOM 793 C C . PRO A 1 96 ? 7.445 13.177 1.175 1.00 91.38 96 PRO A C 1
ATOM 795 O O . PRO A 1 96 ? 8.405 13.345 0.422 1.00 91.38 96 PRO A O 1
ATOM 798 N N . LEU A 1 97 ? 7.410 12.161 2.048 1.00 91.19 97 LEU A N 1
ATOM 799 C CA . LEU A 1 97 ? 8.475 11.157 2.135 1.00 91.19 97 LEU A CA 1
ATOM 800 C C . LEU A 1 97 ? 8.530 10.326 0.853 1.00 91.19 97 LEU A C 1
ATOM 802 O O . LEU A 1 97 ? 9.603 10.107 0.296 1.00 91.19 97 LEU A O 1
ATOM 806 N N . ARG A 1 98 ? 7.366 9.898 0.362 1.00 90.94 98 ARG A N 1
ATOM 807 C CA . ARG A 1 98 ? 7.233 9.150 -0.884 1.00 90.94 98 ARG A CA 1
ATOM 808 C C . ARG A 1 98 ? 7.796 9.933 -2.062 1.00 90.94 98 ARG A C 1
ATOM 810 O O . ARG A 1 98 ? 8.523 9.351 -2.848 1.00 90.94 98 ARG A O 1
ATOM 817 N N . GLN A 1 99 ? 7.506 11.227 -2.183 1.00 90.12 99 GLN A N 1
ATOM 818 C CA . GLN A 1 99 ? 8.051 12.071 -3.255 1.00 90.12 99 GLN A CA 1
ATOM 819 C C . GLN A 1 99 ? 9.575 12.207 -3.167 1.00 90.12 99 GLN A C 1
ATOM 821 O O . GLN A 1 99 ? 10.256 12.110 -4.183 1.00 90.12 99 GLN A O 1
ATOM 826 N N . ARG A 1 100 ? 10.121 12.350 -1.954 1.00 90.75 100 ARG A N 1
ATOM 827 C CA . ARG A 1 100 ? 11.573 12.403 -1.736 1.00 90.75 100 ARG A CA 1
ATOM 828 C C . ARG A 1 100 ? 12.269 11.081 -2.074 1.00 90.75 100 ARG A C 1
ATOM 830 O O . ARG A 1 100 ? 13.384 11.089 -2.588 1.00 90.75 100 ARG A O 1
ATOM 837 N N . LEU A 1 101 ? 11.647 9.947 -1.748 1.00 90.81 101 LEU A N 1
ATOM 838 C CA . LEU A 1 101 ? 12.244 8.628 -1.949 1.00 90.81 101 LEU A CA 1
ATOM 839 C C . LEU A 1 101 ? 11.967 8.057 -3.350 1.00 90.81 101 LEU A C 1
ATOM 841 O O . LEU A 1 101 ? 12.855 7.492 -3.974 1.00 90.81 101 LEU A O 1
ATOM 845 N N . ALA A 1 102 ? 10.777 8.174 -3.909 1.00 88.06 102 ALA A N 1
ATOM 846 C CA . ALA A 1 102 ? 10.411 7.486 -5.147 1.00 88.06 102 ALA A CA 1
ATOM 847 C C . ALA A 1 102 ? 10.856 8.250 -6.412 1.00 88.06 102 ALA A C 1
ATOM 849 O O . ALA A 1 102 ? 10.044 8.544 -7.283 1.00 88.06 102 ALA A O 1
ATOM 850 N N . THR A 1 103 ? 12.151 8.557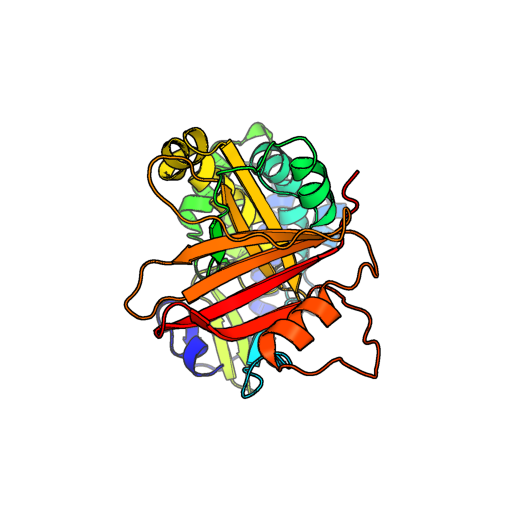 -6.526 1.00 88.88 103 THR A N 1
ATOM 851 C CA . THR A 1 103 ? 12.733 9.409 -7.582 1.00 88.88 103 THR A CA 1
ATOM 852 C C . THR A 1 103 ? 12.663 8.798 -8.976 1.00 88.88 103 THR A C 1
ATOM 854 O O . THR A 1 103 ? 12.556 9.525 -9.953 1.00 88.88 103 THR A O 1
ATOM 857 N N . TYR A 1 104 ? 12.674 7.469 -9.082 1.00 84.06 104 TYR A N 1
ATOM 858 C CA . TYR A 1 104 ? 12.539 6.774 -10.363 1.00 84.06 104 TYR A CA 1
ATOM 859 C C . TYR A 1 104 ? 11.083 6.587 -10.799 1.00 84.06 104 TYR A C 1
ATOM 861 O O . TYR A 1 104 ? 10.821 5.989 -11.837 1.00 84.06 104 TYR A O 1
ATOM 869 N N . THR A 1 105 ? 10.113 7.045 -10.004 1.00 81.94 105 THR A N 1
ATOM 870 C CA . THR A 1 105 ? 8.696 6.835 -10.302 1.00 81.94 105 THR A CA 1
ATOM 871 C C . THR A 1 105 ? 8.148 7.928 -11.201 1.00 81.94 105 THR A C 1
ATOM 873 O O . THR A 1 105 ? 8.048 9.084 -10.800 1.00 81.94 105 THR A O 1
ATOM 876 N N . LEU A 1 106 ? 7.706 7.534 -12.388 1.00 77.75 106 LEU A N 1
ATOM 877 C CA . LEU A 1 106 ? 7.042 8.402 -13.344 1.00 77.75 106 LEU A CA 1
ATOM 878 C C . LEU A 1 106 ? 5.548 8.500 -13.042 1.00 77.75 106 LEU A C 1
ATOM 880 O O . LEU A 1 106 ? 4.920 7.560 -12.540 1.00 77.75 106 LEU A O 1
ATOM 884 N N . LYS A 1 107 ? 4.985 9.666 -13.365 1.00 71.88 107 LYS A N 1
ATOM 885 C CA . LYS A 1 107 ? 3.565 9.967 -13.174 1.00 71.88 107 LYS A CA 1
ATOM 886 C C . LYS A 1 107 ? 2.684 9.132 -14.100 1.00 71.88 107 LYS A C 1
ATOM 888 O O . LYS A 1 107 ? 1.669 8.600 -13.659 1.00 71.88 107 LYS A O 1
ATOM 893 N N . ASP A 1 108 ? 3.089 9.025 -15.357 1.00 65.62 108 ASP A N 1
ATOM 894 C CA . ASP A 1 108 ? 2.343 8.371 -16.420 1.00 65.62 108 ASP A CA 1
ATOM 895 C C . ASP A 1 108 ? 3.288 7.950 -17.558 1.00 65.62 108 ASP A C 1
ATOM 897 O O . ASP A 1 108 ? 4.504 8.157 -17.514 1.00 65.62 108 ASP A O 1
ATOM 901 N N . SER A 1 109 ? 2.714 7.300 -18.565 1.00 63.72 109 SER A N 1
ATOM 902 C CA . SER A 1 109 ? 3.422 6.819 -19.749 1.00 63.72 109 SER A CA 1
ATOM 903 C C . SER A 1 109 ? 3.864 7.928 -20.705 1.00 63.72 109 SER A C 1
ATOM 905 O O . SER A 1 109 ? 4.764 7.685 -21.503 1.00 63.72 109 SER A O 1
ATOM 907 N N . PHE A 1 110 ? 3.256 9.116 -20.650 1.00 68.81 110 PHE A N 1
ATOM 908 C CA . PHE A 1 110 ? 3.656 10.236 -21.503 1.00 68.81 110 PHE A CA 1
ATOM 909 C C . PHE A 1 110 ? 4.991 10.797 -21.026 1.00 68.81 110 PHE A C 1
ATOM 911 O O . PHE A 1 110 ? 5.910 10.917 -21.825 1.00 68.81 110 PHE A O 1
ATOM 918 N N . VAL A 1 111 ? 5.153 10.972 -19.709 1.00 71.50 111 VAL A N 1
ATOM 919 C CA . VAL A 1 111 ? 6.444 11.363 -19.115 1.00 71.50 111 VAL A CA 1
ATOM 920 C C . VAL A 1 111 ? 7.549 10.360 -19.468 1.00 71.50 111 VAL A C 1
ATOM 922 O O . VAL A 1 111 ? 8.692 10.746 -19.708 1.00 71.50 111 VAL A O 1
ATOM 925 N N . PHE A 1 112 ? 7.220 9.065 -19.529 1.00 73.44 112 PHE A N 1
ATOM 926 C CA . PHE A 1 112 ? 8.164 8.053 -20.004 1.00 73.44 112 PHE A CA 1
ATOM 927 C C . PHE A 1 112 ? 8.548 8.279 -21.470 1.00 73.44 112 PHE A C 1
ATOM 929 O O . PHE A 1 112 ? 9.739 8.349 -21.768 1.00 73.44 112 PHE A O 1
ATOM 936 N N . ALA A 1 113 ? 7.568 8.429 -22.367 1.00 69.25 113 ALA A N 1
ATOM 937 C CA . ALA A 1 113 ? 7.825 8.681 -23.785 1.00 69.25 113 ALA A CA 1
ATOM 938 C C . ALA A 1 113 ? 8.694 9.934 -23.991 1.00 69.25 113 ALA A C 1
ATOM 940 O O . ALA A 1 113 ? 9.709 9.860 -24.681 1.00 69.25 113 ALA A O 1
ATOM 941 N N . ASP A 1 114 ? 8.374 11.030 -23.299 1.00 73.50 114 ASP A N 1
ATOM 942 C CA . ASP A 1 114 ? 9.140 12.277 -23.356 1.00 73.50 114 ASP A CA 1
ATOM 943 C C . ASP A 1 114 ? 10.591 12.073 -22.902 1.00 73.50 114 ASP A C 1
ATOM 945 O O . ASP A 1 114 ? 11.528 12.537 -23.551 1.00 73.50 114 ASP A O 1
ATOM 949 N N . SER A 1 115 ? 10.805 11.314 -21.822 1.00 72.69 115 SER A N 1
ATOM 950 C CA . SER A 1 115 ? 12.155 11.030 -21.320 1.00 72.69 115 SER A CA 1
ATOM 951 C C . SER A 1 115 ? 12.999 10.165 -22.265 1.00 72.69 115 SER A C 1
ATOM 953 O O . SER A 1 115 ? 14.226 10.211 -22.202 1.00 72.69 115 SER A O 1
ATOM 955 N N . MET A 1 116 ? 12.357 9.406 -23.158 1.00 71.56 116 MET A N 1
ATOM 956 C CA . MET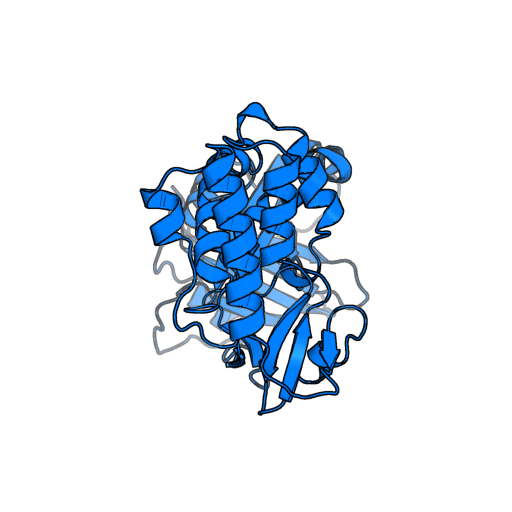 A 1 116 ? 13.035 8.573 -24.151 1.00 71.56 116 MET A CA 1
ATOM 957 C C . MET A 1 116 ? 13.428 9.352 -25.413 1.00 71.56 116 MET A C 1
ATOM 959 O O . MET A 1 116 ? 14.340 8.916 -26.112 1.00 71.56 116 MET A O 1
ATOM 963 N N . ASN A 1 117 ? 12.805 10.505 -25.695 1.00 72.31 117 ASN A N 1
ATOM 964 C CA . ASN A 1 117 ? 13.048 11.277 -26.925 1.00 72.31 117 ASN A CA 1
ATOM 965 C C . ASN A 1 117 ? 14.512 11.710 -27.085 1.00 72.31 117 ASN A C 1
ATOM 967 O O . ASN A 1 117 ? 15.040 11.738 -28.195 1.00 72.31 117 ASN A O 1
ATOM 971 N N . HIS A 1 118 ? 15.190 12.000 -25.975 1.00 71.12 118 HIS A N 1
ATOM 972 C CA . HIS A 1 118 ? 16.575 12.479 -25.974 1.00 71.12 118 HIS A CA 1
ATOM 973 C C . HIS A 1 118 ? 17.618 11.362 -25.853 1.00 71.12 118 HIS A C 1
ATOM 975 O O . HIS A 1 118 ? 18.820 11.627 -25.859 1.00 71.12 118 HIS A O 1
ATOM 981 N N . ILE A 1 119 ? 17.184 10.108 -25.732 1.00 70.94 119 ILE A N 1
ATOM 982 C CA . ILE A 1 119 ? 18.079 8.967 -25.578 1.00 70.94 119 ILE A CA 1
ATOM 983 C C . ILE A 1 119 ? 18.289 8.355 -26.960 1.00 70.94 119 ILE A C 1
ATOM 985 O O . ILE A 1 119 ? 17.353 7.856 -27.579 1.00 70.94 119 ILE A O 1
ATOM 989 N N . ASN A 1 120 ? 19.531 8.343 -27.455 1.00 73.12 120 ASN A N 1
ATOM 990 C CA . ASN A 1 120 ? 19.850 7.542 -28.636 1.00 73.12 120 ASN A CA 1
ATOM 991 C C . ASN A 1 120 ? 19.622 6.067 -28.287 1.00 73.12 120 ASN A C 1
ATOM 993 O O . ASN A 1 120 ? 20.264 5.554 -27.382 1.00 73.12 120 ASN A O 1
ATOM 997 N N . ILE A 1 121 ? 18.721 5.385 -28.973 1.00 66.69 121 ILE A N 1
ATOM 998 C CA . ILE A 1 121 ? 18.336 3.996 -28.686 1.00 66.69 121 ILE A CA 1
ATOM 999 C C . ILE A 1 121 ? 18.980 2.982 -29.638 1.00 66.69 121 ILE A C 1
ATOM 1001 O O . ILE A 1 121 ? 18.840 1.781 -29.419 1.00 66.69 121 ILE A O 1
ATOM 1005 N N . ALA A 1 122 ? 19.681 3.441 -30.677 1.00 65.19 122 ALA A N 1
ATOM 1006 C CA . ALA A 1 122 ? 20.303 2.560 -31.657 1.00 65.19 122 ALA A CA 1
ATOM 1007 C C . ALA A 1 122 ? 21.317 1.622 -30.978 1.00 65.19 122 ALA A C 1
ATOM 1009 O O . ALA A 1 122 ? 22.158 2.067 -30.190 1.00 65.19 122 ALA A O 1
ATOM 1010 N N . GLY A 1 123 ? 21.202 0.319 -31.256 1.00 59.31 123 GLY A N 1
ATOM 1011 C CA . GLY A 1 123 ? 22.053 -0.725 -30.674 1.00 59.31 123 GLY A CA 1
ATOM 1012 C C . GLY A 1 123 ? 21.844 -0.980 -29.173 1.00 59.31 123 GLY A C 1
ATOM 1013 O O . GLY A 1 123 ? 22.746 -1.505 -28.517 1.00 59.31 123 GLY A O 1
ATOM 1014 N N . LYS A 1 124 ? 20.697 -0.585 -28.597 1.00 59.16 124 LYS A N 1
ATOM 1015 C CA . LYS A 1 124 ? 20.377 -0.754 -27.165 1.00 59.16 124 LYS A CA 1
ATOM 1016 C C . LYS A 1 124 ? 19.138 -1.625 -26.976 1.00 59.16 124 LYS A C 1
ATOM 1018 O O . LYS A 1 124 ? 18.252 -1.644 -27.824 1.00 59.16 124 LYS A O 1
ATOM 1023 N N . PHE A 1 125 ? 19.050 -2.293 -25.826 1.00 53.94 125 PHE A N 1
ATOM 1024 C CA . PHE A 1 125 ? 17.922 -3.158 -25.477 1.00 53.94 125 PHE A CA 1
ATOM 1025 C C . PHE A 1 125 ? 17.152 -2.603 -24.286 1.00 53.94 125 PHE A C 1
ATOM 1027 O O . PHE A 1 125 ? 17.731 -2.225 -23.264 1.00 53.94 125 PHE A O 1
ATOM 1034 N N . MET A 1 126 ? 15.829 -2.593 -24.409 1.00 59.50 126 MET A N 1
ATOM 1035 C CA . MET A 1 126 ? 14.921 -2.254 -23.322 1.00 59.50 126 MET A CA 1
ATOM 1036 C C . MET A 1 126 ? 14.476 -3.537 -22.637 1.00 59.50 126 MET A C 1
ATOM 1038 O O . MET A 1 126 ? 14.133 -4.499 -23.303 1.00 59.50 126 MET A O 1
ATOM 1042 N N . ASN A 1 127 ? 14.434 -3.543 -21.311 1.00 54.72 127 ASN A N 1
ATOM 1043 C CA . ASN A 1 127 ? 13.898 -4.635 -20.514 1.00 54.72 127 ASN A CA 1
ATOM 1044 C C . ASN A 1 127 ? 12.742 -4.142 -19.646 1.00 54.72 127 ASN A C 1
ATOM 1046 O O . ASN A 1 127 ? 12.826 -3.105 -18.992 1.00 54.72 127 ASN A O 1
ATOM 1050 N N . SER A 1 128 ? 11.645 -4.894 -19.624 1.00 55.19 128 SER A N 1
ATOM 1051 C CA . SER A 1 128 ? 10.443 -4.536 -18.867 1.00 55.19 128 SER A CA 1
ATOM 1052 C C . SER A 1 128 ? 10.068 -5.654 -17.904 1.00 55.19 128 SER A C 1
ATOM 1054 O O . SER A 1 128 ? 9.866 -6.802 -18.303 1.00 55.19 128 SER A O 1
ATOM 1056 N N . PHE A 1 129 ? 9.941 -5.326 -16.621 1.00 56.28 129 PHE A N 1
ATOM 1057 C CA . PHE A 1 129 ? 9.660 -6.296 -15.568 1.00 56.28 129 PHE A CA 1
ATOM 1058 C C . PHE A 1 129 ? 8.367 -5.962 -14.838 1.00 56.28 129 PHE A C 1
ATOM 1060 O O . PHE A 1 129 ? 8.034 -4.797 -14.605 1.00 56.28 129 PHE A O 1
ATOM 1067 N N . ASP A 1 130 ? 7.672 -7.030 -14.457 1.00 53.44 130 ASP A N 1
ATOM 1068 C CA . ASP A 1 130 ? 6.418 -6.981 -13.723 1.00 53.44 130 ASP A CA 1
ATOM 1069 C C . ASP A 1 130 ? 6.610 -7.436 -12.288 1.00 53.44 130 ASP A C 1
ATOM 1071 O O . ASP A 1 130 ? 7.065 -8.553 -12.027 1.00 53.44 130 ASP A O 1
ATOM 1075 N N . VAL A 1 131 ? 6.192 -6.597 -11.341 1.00 55.66 131 VAL A N 1
ATOM 1076 C CA . VAL A 1 131 ? 6.183 -6.977 -9.929 1.00 55.66 131 VAL A CA 1
ATOM 1077 C C . VAL A 1 131 ? 4.859 -7.657 -9.594 1.00 55.66 131 VAL A C 1
ATOM 1079 O O . VAL A 1 131 ? 3.801 -7.029 -9.521 1.00 55.66 131 VAL A O 1
ATOM 1082 N N . THR A 1 132 ? 4.907 -8.967 -9.360 1.00 54.59 132 THR A N 1
ATOM 1083 C CA . THR A 1 132 ? 3.705 -9.761 -9.075 1.00 54.59 132 THR A CA 1
ATOM 1084 C C . THR A 1 132 ? 3.196 -9.547 -7.651 1.00 54.59 132 THR A C 1
ATOM 1086 O O . THR A 1 132 ? 3.900 -9.812 -6.674 1.00 54.59 132 THR A O 1
ATOM 1089 N N . SER A 1 133 ? 1.925 -9.156 -7.522 1.00 61.66 133 SER A N 1
ATOM 1090 C CA . SER A 1 133 ? 1.200 -9.088 -6.241 1.00 61.66 133 SER A CA 1
ATOM 1091 C C . SER A 1 133 ? 1.897 -8.226 -5.179 1.00 61.66 133 SER A C 1
ATOM 1093 O O . SER A 1 133 ? 1.992 -8.624 -4.014 1.00 61.66 133 SER A O 1
ATOM 1095 N N . LEU A 1 134 ? 2.380 -7.045 -5.588 1.00 68.06 134 LEU A N 1
ATOM 1096 C CA . LEU A 1 134 ? 3.192 -6.147 -4.763 1.00 68.06 134 LEU A CA 1
ATOM 1097 C C . LEU A 1 134 ? 2.567 -5.893 -3.382 1.00 68.06 134 LEU A C 1
ATOM 1099 O O . LEU A 1 134 ? 3.200 -6.200 -2.383 1.00 68.06 134 LEU A O 1
ATOM 1103 N N . PHE A 1 135 ? 1.308 -5.451 -3.289 1.00 66.25 135 PHE A N 1
ATOM 1104 C CA . PHE A 1 135 ? 0.695 -5.067 -2.002 1.00 66.25 135 PHE A CA 1
ATOM 1105 C C . PHE A 1 135 ? 0.654 -6.151 -0.934 1.00 66.25 135 PHE A C 1
ATOM 1107 O O . PHE A 1 135 ? 0.943 -5.891 0.234 1.00 66.25 135 PHE A O 1
ATOM 1114 N N . THR A 1 136 ? 0.328 -7.373 -1.339 1.00 63.94 136 THR A N 1
ATOM 1115 C CA . THR A 1 136 ? 0.320 -8.523 -0.432 1.00 63.94 136 THR A CA 1
ATOM 1116 C C . THR A 1 136 ? 1.727 -8.954 -0.033 1.00 63.94 136 THR A C 1
ATOM 1118 O O . THR A 1 136 ? 1.880 -9.622 0.980 1.00 63.94 136 THR A O 1
ATOM 1121 N N . LYS A 1 137 ? 2.755 -8.583 -0.808 1.00 67.50 137 LYS A N 1
ATOM 1122 C CA . LYS A 1 137 ? 4.154 -8.976 -0.594 1.00 67.50 137 LYS A CA 1
ATOM 1123 C C . LYS A 1 137 ? 5.031 -7.875 0.011 1.00 67.50 137 LYS A C 1
ATOM 1125 O O . LYS A 1 137 ? 6.200 -8.146 0.259 1.00 67.50 137 LYS A O 1
ATOM 1130 N N . ILE A 1 138 ? 4.513 -6.668 0.254 1.00 74.00 138 ILE A N 1
ATOM 1131 C CA . ILE A 1 138 ? 5.292 -5.601 0.899 1.00 74.00 138 ILE A CA 1
ATOM 1132 C C . ILE A 1 138 ? 5.674 -6.053 2.317 1.00 74.00 138 ILE A C 1
ATOM 1134 O O . ILE A 1 138 ? 4.773 -6.279 3.134 1.00 74.00 138 ILE A O 1
ATOM 1138 N N . PRO A 1 139 ? 6.975 -6.141 2.651 1.00 77.94 139 PRO A N 1
ATOM 1139 C CA . PRO A 1 139 ? 7.413 -6.437 4.005 1.00 77.94 139 PRO A CA 1
ATOM 1140 C C . PRO A 1 139 ? 7.123 -5.225 4.893 1.00 77.94 139 PRO A C 1
ATOM 1142 O O . PRO A 1 139 ? 7.850 -4.228 4.911 1.00 77.94 139 PRO A O 1
ATOM 1145 N N . LEU A 1 140 ? 6.016 -5.296 5.636 1.00 78.00 140 LEU A N 1
ATOM 1146 C CA . LEU A 1 140 ? 5.526 -4.184 6.452 1.00 78.00 140 LEU A CA 1
ATOM 1147 C C . LEU A 1 140 ? 6.531 -3.738 7.515 1.00 78.00 140 LEU A C 1
ATOM 1149 O O . LEU A 1 140 ? 6.558 -2.559 7.850 1.00 78.00 140 LEU A O 1
ATOM 1153 N N . LEU A 1 141 ? 7.311 -4.664 8.078 1.00 81.00 141 LEU A N 1
ATOM 1154 C CA . LEU A 1 141 ? 8.327 -4.350 9.087 1.00 81.00 141 LEU A CA 1
ATOM 1155 C C . LEU A 1 141 ? 9.486 -3.556 8.479 1.00 81.00 141 LEU A C 1
ATOM 1157 O O . LEU A 1 141 ? 9.770 -2.460 8.943 1.00 81.00 141 LEU A O 1
ATOM 1161 N N . GLU A 1 142 ? 10.056 -4.037 7.376 1.00 83.31 142 GLU A N 1
ATOM 1162 C CA . GLU A 1 142 ? 11.131 -3.336 6.664 1.00 83.31 142 GLU A CA 1
ATOM 1163 C C . GLU A 1 142 ? 10.673 -1.950 6.183 1.00 83.31 142 GLU A C 1
ATOM 1165 O O . GLU A 1 142 ? 11.344 -0.946 6.415 1.00 83.31 142 GLU A O 1
ATOM 1170 N N . THR A 1 143 ? 9.467 -1.865 5.609 1.00 85.12 143 THR A N 1
ATOM 1171 C CA . THR A 1 143 ? 8.883 -0.588 5.162 1.00 85.12 143 THR A CA 1
ATOM 1172 C C . THR A 1 143 ? 8.726 0.402 6.319 1.00 85.12 143 THR A C 1
ATOM 1174 O O . THR A 1 143 ? 8.950 1.600 6.151 1.00 85.12 143 THR A O 1
ATOM 1177 N N . LYS A 1 144 ? 8.382 -0.079 7.522 1.00 81.25 144 LYS A N 1
ATOM 1178 C CA . LYS A 1 144 ? 8.310 0.763 8.726 1.00 81.25 144 LYS A CA 1
ATOM 1179 C C . LYS A 1 144 ? 9.668 1.310 9.119 1.00 81.25 144 LYS A C 1
ATOM 1181 O O . LYS A 1 144 ? 9.742 2.479 9.491 1.00 81.25 144 LYS A O 1
ATOM 1186 N N . ASP A 1 145 ? 10.704 0.486 9.080 1.00 84.94 145 ASP A N 1
ATOM 1187 C CA . ASP A 1 145 ? 12.035 0.908 9.504 1.00 84.94 145 ASP A CA 1
ATOM 1188 C C . ASP A 1 145 ? 12.616 1.947 8.541 1.00 84.94 145 ASP A C 1
ATOM 1190 O O . ASP A 1 145 ? 13.130 2.964 9.003 1.00 84.94 145 ASP A O 1
ATOM 1194 N N . ILE A 1 146 ? 12.370 1.805 7.233 1.00 87.19 146 ILE A N 1
ATOM 1195 C CA . ILE A 1 146 ? 12.676 2.836 6.224 1.00 87.19 146 ILE A CA 1
ATOM 1196 C C . ILE A 1 146 ? 11.973 4.161 6.559 1.00 87.19 146 ILE A C 1
ATOM 1198 O O . ILE A 1 146 ? 12.589 5.228 6.561 1.00 87.19 146 ILE A O 1
ATOM 1202 N N . ILE A 1 147 ? 10.676 4.113 6.880 1.00 86.75 147 ILE A N 1
ATOM 1203 C CA . ILE A 1 147 ? 9.908 5.313 7.245 1.00 86.75 147 ILE A CA 1
ATOM 1204 C C . ILE A 1 147 ? 10.474 5.962 8.517 1.00 86.75 147 ILE A C 1
ATOM 1206 O O . ILE A 1 147 ? 10.604 7.183 8.590 1.00 86.75 147 ILE A O 1
ATOM 1210 N N . CYS A 1 148 ? 10.854 5.160 9.512 1.00 83.62 148 CYS A N 1
ATOM 1211 C CA . CYS A 1 148 ? 11.337 5.666 10.798 1.00 83.62 148 CYS A CA 1
ATOM 1212 C C . CYS A 1 148 ? 12.750 6.250 10.748 1.00 83.62 148 CYS A C 1
ATOM 1214 O O . CYS A 1 148 ? 13.100 7.016 11.640 1.00 83.62 148 CYS A O 1
ATOM 1216 N N . GLN A 1 149 ? 13.527 5.964 9.701 1.00 85.50 149 GLN A N 1
ATOM 1217 C CA . GLN A 1 149 ? 14.789 6.659 9.421 1.00 85.50 149 GLN A CA 1
ATOM 1218 C C . GLN A 1 149 ? 14.581 8.125 8.999 1.00 85.50 149 GLN A C 1
ATOM 1220 O O . GLN A 1 149 ? 15.539 8.889 8.933 1.00 85.50 149 GLN A O 1
ATOM 1225 N N . HIS A 1 150 ? 13.335 8.546 8.751 1.00 84.06 150 HIS A N 1
ATOM 1226 C CA . HIS A 1 150 ? 12.992 9.889 8.283 1.00 84.06 150 HIS A CA 1
ATOM 1227 C C . HIS A 1 150 ? 12.044 10.628 9.251 1.00 84.06 150 HIS A C 1
ATOM 1229 O O . HIS A 1 150 ? 10.984 11.108 8.833 1.00 84.06 150 HIS A O 1
ATOM 1235 N N . PRO A 1 151 ? 12.398 10.761 10.547 1.00 72.56 151 PRO A N 1
ATOM 1236 C CA . PRO A 1 151 ? 11.488 11.270 11.573 1.00 72.56 151 PRO A CA 1
ATOM 1237 C C . PRO A 1 151 ? 11.056 12.720 11.324 1.00 72.56 151 PRO A C 1
ATOM 1239 O O . PRO A 1 151 ? 9.925 13.069 11.627 1.00 72.56 151 PRO A O 1
ATOM 1242 N N . TYR A 1 152 ? 11.904 13.549 10.710 1.00 72.00 152 TYR A N 1
ATOM 1243 C CA . TYR A 1 152 ? 11.613 14.965 10.441 1.00 72.00 152 TYR A CA 1
ATOM 1244 C C . TYR A 1 152 ? 10.464 15.188 9.452 1.00 72.00 152 TYR A C 1
ATOM 1246 O O . TYR A 1 152 ? 9.818 16.233 9.470 1.00 72.00 152 TYR A O 1
ATOM 1254 N N . ILE A 1 153 ? 10.214 14.217 8.570 1.00 70.00 153 ILE A N 1
ATOM 1255 C CA . ILE A 1 153 ? 9.132 14.300 7.580 1.00 70.00 153 ILE A CA 1
ATOM 1256 C C . ILE A 1 153 ? 7.797 13.894 8.222 1.00 70.00 153 ILE A C 1
ATOM 1258 O O . ILE A 1 153 ? 6.726 14.347 7.814 1.00 70.00 153 ILE A O 1
ATOM 1262 N N . LEU A 1 154 ? 7.859 13.093 9.284 1.00 67.44 154 LEU A N 1
ATOM 1263 C CA . LEU A 1 154 ? 6.704 12.667 10.049 1.00 67.44 154 LEU A CA 1
ATOM 1264 C C . LEU A 1 154 ? 6.426 13.719 11.126 1.00 67.44 154 LEU A C 1
ATOM 1266 O O . LEU A 1 154 ? 7.135 13.824 12.118 1.00 67.44 154 LEU A O 1
ATOM 1270 N N . ARG A 1 155 ? 5.334 14.479 10.993 1.00 74.75 155 ARG A N 1
ATOM 1271 C CA . ARG A 1 155 ? 4.850 15.391 12.056 1.00 74.75 155 ARG A CA 1
ATOM 1272 C C . ARG A 1 155 ? 4.280 14.642 13.283 1.00 74.75 155 ARG A C 1
ATOM 1274 O O . ARG A 1 155 ? 3.361 15.130 13.929 1.00 74.75 155 ARG A O 1
ATOM 1281 N N . LEU A 1 156 ? 4.758 13.426 13.548 1.00 78.62 156 LEU A N 1
ATOM 1282 C CA . LEU A 1 156 ? 4.351 12.518 14.618 1.00 78.62 156 LEU A CA 1
ATOM 1283 C C . LEU A 1 156 ? 5.573 11.714 15.084 1.00 78.62 156 LEU A C 1
ATOM 1285 O O . LEU A 1 156 ? 6.362 11.282 14.240 1.00 78.62 156 LEU A O 1
ATOM 1289 N N . PRO A 1 157 ? 5.694 11.409 16.387 1.00 83.69 157 PRO A N 1
ATOM 1290 C CA . PRO A 1 157 ? 6.712 10.490 16.880 1.00 83.69 157 PRO A CA 1
ATOM 1291 C C . PRO A 1 157 ? 6.634 9.123 16.188 1.00 83.69 157 PRO A C 1
ATOM 1293 O O . PRO A 1 157 ? 5.545 8.568 16.007 1.00 83.69 157 PRO A O 1
ATOM 1296 N N . ALA A 1 158 ? 7.795 8.539 15.872 1.00 81.56 158 ALA A N 1
ATOM 1297 C CA . ALA A 1 158 ? 7.896 7.260 15.164 1.00 81.56 158 ALA A CA 1
ATOM 1298 C C . ALA A 1 158 ? 7.085 6.135 15.834 1.00 81.56 158 ALA A C 1
ATOM 1300 O O . ALA A 1 158 ? 6.470 5.321 15.149 1.00 81.56 158 ALA A O 1
ATOM 1301 N N . ILE A 1 159 ? 7.024 6.110 17.171 1.00 84.56 159 ILE A N 1
ATOM 1302 C CA . ILE A 1 159 ? 6.266 5.105 17.929 1.00 84.56 159 ILE A CA 1
ATOM 1303 C C . ILE A 1 159 ? 4.754 5.182 17.671 1.00 84.56 159 ILE A C 1
ATOM 1305 O O . ILE A 1 159 ? 4.117 4.161 17.407 1.00 84.56 159 ILE A O 1
ATOM 1309 N N . GLU A 1 160 ? 4.178 6.384 17.682 1.00 87.38 160 GLU A N 1
ATOM 1310 C CA . GLU A 1 160 ? 2.745 6.577 17.446 1.00 87.38 160 GLU A CA 1
ATOM 1311 C C . GLU A 1 160 ? 2.403 6.371 15.970 1.00 87.38 160 GLU A C 1
ATOM 1313 O O . GLU A 1 160 ? 1.373 5.779 15.642 1.00 87.38 160 GLU A O 1
ATOM 1318 N N . PHE A 1 161 ? 3.309 6.764 15.072 1.00 85.44 161 PHE A N 1
ATOM 1319 C CA . PHE A 1 161 ? 3.181 6.465 13.652 1.00 85.44 161 PHE A CA 1
ATOM 1320 C C . PHE A 1 161 ? 3.155 4.950 13.397 1.00 85.44 161 PHE A C 1
ATOM 1322 O O . PHE A 1 161 ? 2.236 4.447 12.746 1.00 85.44 161 PHE A O 1
ATOM 1329 N N . LYS A 1 162 ? 4.109 4.197 13.974 1.00 84.56 162 LYS A N 1
ATOM 1330 C CA . LYS A 1 162 ? 4.141 2.726 13.899 1.00 84.56 162 LYS A CA 1
ATOM 1331 C C . LYS A 1 162 ? 2.827 2.136 14.410 1.00 84.56 162 LYS A C 1
ATOM 1333 O O . LYS A 1 162 ? 2.241 1.286 13.739 1.00 84.56 162 LYS A O 1
ATOM 1338 N N . ARG A 1 163 ? 2.338 2.606 15.559 1.00 88.44 163 ARG A N 1
ATOM 1339 C CA . ARG A 1 163 ? 1.083 2.146 16.169 1.00 88.44 163 ARG A CA 1
ATOM 1340 C C . ARG A 1 163 ? -0.125 2.350 15.250 1.00 88.44 163 ARG A C 1
ATOM 1342 O O . ARG A 1 163 ? -0.892 1.409 15.054 1.00 88.44 163 ARG A O 1
ATOM 1349 N N . LEU A 1 164 ? -0.279 3.535 14.656 1.00 89.88 164 LEU A N 1
ATOM 1350 C CA . LEU A 1 164 ? -1.364 3.825 13.711 1.00 89.88 164 LEU A CA 1
ATOM 1351 C C . LEU A 1 164 ? -1.239 3.020 12.412 1.00 89.88 164 LEU A C 1
ATOM 1353 O O . LEU A 1 164 ? -2.242 2.542 11.883 1.00 89.88 164 LEU A O 1
ATOM 1357 N N . LEU A 1 165 ? -0.017 2.816 11.917 1.00 87.31 165 LEU A N 1
ATOM 1358 C CA . LEU A 1 165 ? 0.208 2.014 10.720 1.00 87.31 165 LEU A CA 1
ATOM 1359 C C . LEU A 1 165 ? -0.173 0.547 10.953 1.00 87.31 165 LEU A C 1
ATOM 1361 O O . LEU A 1 165 ? -0.865 -0.041 10.126 1.00 87.31 165 LEU A O 1
ATOM 1365 N N . PHE A 1 166 ? 0.220 -0.041 12.090 1.00 86.19 166 PHE A N 1
ATOM 1366 C CA . PHE A 1 166 ? -0.187 -1.400 12.472 1.00 86.19 166 PHE A CA 1
ATOM 1367 C C . PHE A 1 166 ? -1.703 -1.533 12.572 1.00 86.19 166 PHE A C 1
ATOM 1369 O O . PHE A 1 166 ? -2.255 -2.507 12.071 1.00 86.19 166 PHE A O 1
ATOM 1376 N N . LEU A 1 167 ? -2.368 -0.531 13.146 1.00 88.44 167 LEU A N 1
ATOM 1377 C CA . LEU A 1 167 ? -3.821 -0.497 13.274 1.00 88.44 167 LEU A CA 1
ATOM 1378 C C . LEU A 1 167 ? -4.544 -0.587 11.920 1.00 88.44 167 LEU A C 1
ATOM 1380 O O . LEU A 1 167 ? -5.639 -1.133 11.869 1.00 88.44 167 LEU A O 1
ATOM 1384 N N . CYS A 1 168 ? -3.939 -0.067 10.844 1.00 86.50 168 CYS A N 1
ATOM 1385 C CA . CYS A 1 168 ? -4.535 -0.027 9.503 1.00 86.50 168 CYS A CA 1
ATOM 1386 C C . CYS A 1 168 ? -4.061 -1.141 8.558 1.00 86.50 168 CYS A C 1
ATOM 1388 O O . CYS A 1 168 ? -4.640 -1.312 7.488 1.00 86.50 168 CYS A O 1
ATOM 1390 N N . THR A 1 169 ? -2.974 -1.840 8.891 1.00 81.00 169 THR A N 1
ATOM 1391 C CA . THR A 1 169 ? -2.314 -2.791 7.973 1.00 81.00 169 THR A CA 1
ATOM 1392 C C . THR A 1 169 ? -2.261 -4.214 8.503 1.00 81.00 169 THR A C 1
ATOM 1394 O O . THR A 1 169 ? -2.027 -5.125 7.722 1.00 81.00 169 THR A O 1
ATOM 1397 N N . LYS A 1 170 ? -2.479 -4.433 9.804 1.00 81.06 170 LYS A N 1
ATOM 1398 C CA . LYS A 1 170 ? -2.335 -5.749 10.421 1.00 81.06 170 LYS A CA 1
ATOM 1399 C C . LYS A 1 170 ? -3.582 -6.135 11.202 1.00 81.06 170 LYS A C 1
ATOM 1401 O O . LYS A 1 170 ? -4.109 -5.332 11.967 1.00 81.06 170 LYS A O 1
ATOM 1406 N N . ASP A 1 171 ? -3.963 -7.400 11.077 1.00 79.19 171 ASP A N 1
ATOM 1407 C CA . ASP A 1 171 ? -4.953 -8.057 11.927 1.00 79.19 171 ASP A CA 1
ATOM 1408 C C . ASP A 1 171 ? -6.338 -7.385 11.900 1.00 79.19 171 ASP A C 1
ATOM 1410 O O . ASP A 1 171 ? -6.942 -7.098 12.938 1.00 79.19 171 ASP A O 1
ATOM 1414 N N . PHE A 1 172 ? -6.839 -7.109 10.694 1.00 86.00 172 PHE A N 1
ATOM 1415 C CA . PHE A 1 172 ? -8.187 -6.582 10.489 1.00 86.00 172 PHE A CA 1
ATOM 1416 C C . PHE A 1 172 ? -9.109 -7.632 9.857 1.00 86.00 172 PHE A C 1
ATOM 1418 O O . PHE A 1 172 ? -8.653 -8.524 9.134 1.00 86.00 172 PHE A O 1
ATOM 1425 N N . GLN A 1 173 ? -10.406 -7.526 10.153 1.00 92.31 173 GLN A N 1
ATOM 1426 C CA . GLN A 1 173 ? -11.430 -8.424 9.623 1.00 92.31 173 GLN A CA 1
ATOM 1427 C C . GLN A 1 173 ? -11.982 -7.920 8.289 1.00 92.31 173 GLN A C 1
ATOM 1429 O O . GLN A 1 173 ? -12.100 -6.714 8.071 1.00 92.31 173 GLN A O 1
ATOM 1434 N N . PHE A 1 174 ? -12.349 -8.853 7.421 1.00 92.62 174 PHE A N 1
ATOM 1435 C CA . PHE A 1 174 ? -13.101 -8.586 6.204 1.00 92.62 174 PHE A CA 1
ATOM 1436 C C . PHE A 1 174 ? -14.016 -9.762 5.869 1.00 92.62 174 PHE A C 1
ATOM 1438 O O . PHE A 1 174 ? -13.765 -10.886 6.295 1.00 92.62 174 PHE A O 1
ATOM 1445 N N . GLN A 1 175 ? -15.052 -9.524 5.075 1.00 93.44 175 GLN A N 1
ATOM 1446 C CA . GLN A 1 175 ? -15.999 -10.544 4.640 1.00 93.44 175 GLN A CA 1
ATOM 1447 C C . GLN A 1 175 ? -15.784 -10.928 3.176 1.00 93.44 175 GLN A C 1
ATOM 1449 O O . GLN A 1 175 ? -15.554 -10.078 2.318 1.00 93.44 175 GLN A O 1
ATOM 1454 N N . PHE A 1 176 ? -15.905 -12.215 2.873 1.00 91.75 176 PHE A N 1
ATOM 1455 C CA . PHE A 1 176 ? -15.997 -12.740 1.516 1.00 91.75 176 PHE A CA 1
ATOM 1456 C C . PHE A 1 176 ? -16.994 -13.898 1.503 1.00 91.75 176 PHE A C 1
ATOM 1458 O O . PHE A 1 176 ? -16.888 -14.786 2.342 1.00 91.75 176 PHE A O 1
ATOM 1465 N N . ASN A 1 177 ? -17.973 -13.891 0.591 1.00 89.00 177 ASN A N 1
ATOM 1466 C CA . ASN A 1 177 ? -19.014 -14.928 0.501 1.00 89.00 177 ASN A CA 1
ATOM 1467 C C . ASN A 1 177 ? -19.629 -15.296 1.870 1.00 89.00 177 ASN A C 1
ATOM 1469 O O . ASN A 1 177 ? -19.652 -16.460 2.263 1.00 89.00 177 ASN A O 1
ATOM 1473 N N . ASN A 1 178 ? -20.072 -14.285 2.628 1.00 89.25 178 ASN A N 1
ATOM 1474 C CA . ASN A 1 178 ? -20.672 -14.435 3.970 1.00 89.25 178 ASN A CA 1
ATOM 1475 C C . ASN A 1 178 ? -19.776 -15.074 5.040 1.00 89.25 178 ASN A C 1
ATOM 1477 O O . ASN A 1 178 ? -20.231 -15.393 6.137 1.00 89.25 178 ASN A O 1
ATOM 1481 N N . THR A 1 179 ? -18.488 -15.199 4.740 1.00 92.00 179 THR A N 1
ATOM 1482 C CA . THR A 1 179 ? -17.477 -15.715 5.648 1.00 92.00 179 THR A CA 1
ATOM 1483 C C . THR A 1 179 ? -16.534 -14.595 6.051 1.00 92.00 179 THR A C 1
ATOM 1485 O O . THR A 1 179 ? -16.034 -13.857 5.199 1.00 92.00 179 THR A O 1
ATOM 1488 N N . ILE A 1 180 ? -16.280 -14.464 7.350 1.00 94.25 180 ILE A N 1
ATOM 1489 C CA . ILE A 1 180 ? -15.333 -13.499 7.892 1.00 94.25 180 ILE A CA 1
ATOM 1490 C C . ILE A 1 180 ? -13.935 -14.113 7.915 1.00 94.25 180 ILE A C 1
ATOM 1492 O O . ILE A 1 180 ? -13.676 -15.190 8.456 1.00 94.25 180 ILE A O 1
ATOM 1496 N N . TYR A 1 181 ? -13.012 -13.366 7.335 1.00 92.25 181 TYR A N 1
ATOM 1497 C CA . TYR A 1 181 ? -11.593 -13.646 7.305 1.00 92.25 181 TYR A CA 1
ATOM 1498 C C . TYR A 1 181 ? -10.841 -12.540 8.027 1.00 92.25 181 TYR A C 1
ATOM 1500 O O . TYR A 1 181 ? -11.332 -11.430 8.241 1.00 92.25 181 TYR A O 1
ATOM 1508 N N . ARG A 1 182 ? -9.599 -12.846 8.372 1.00 90.44 182 ARG A N 1
ATOM 1509 C CA . ARG A 1 182 ? -8.676 -11.928 9.011 1.00 90.44 182 ARG A CA 1
ATOM 1510 C C . ARG A 1 182 ? -7.407 -11.852 8.193 1.00 90.44 182 ARG A C 1
ATOM 1512 O O . ARG A 1 182 ? -6.782 -12.881 7.939 1.00 90.44 182 ARG A O 1
ATOM 1519 N N . GLN A 1 183 ? -7.028 -10.647 7.786 1.00 85.81 183 GLN A N 1
ATOM 1520 C CA . GLN A 1 183 ? -5.735 -10.433 7.151 1.00 85.81 183 GLN A CA 1
ATOM 1521 C C . GLN A 1 183 ? -4.687 -10.198 8.241 1.00 85.81 183 GLN A C 1
ATOM 1523 O O . GLN A 1 183 ? -4.709 -9.181 8.934 1.00 85.81 183 GLN A O 1
ATOM 1528 N N . THR A 1 184 ? -3.777 -11.151 8.415 1.00 81.38 184 THR A N 1
ATOM 1529 C CA . THR A 1 184 ? -2.755 -11.126 9.469 1.00 81.38 184 THR A CA 1
ATOM 1530 C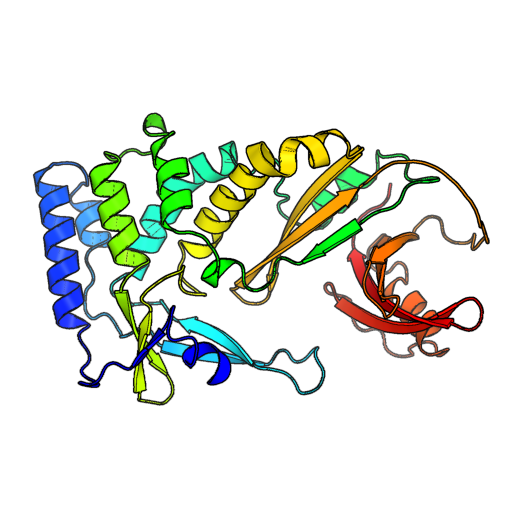 C . THR A 1 184 ? -1.455 -10.462 9.043 1.00 81.38 184 THR A C 1
ATOM 1532 O O . THR A 1 184 ? -0.675 -10.076 9.916 1.00 81.38 184 THR A O 1
ATOM 1535 N N . ASP A 1 185 ? -1.222 -10.317 7.736 1.00 73.31 185 ASP A N 1
ATOM 1536 C CA . ASP A 1 185 ? -0.029 -9.667 7.191 1.00 73.31 185 ASP A CA 1
ATOM 1537 C C . ASP A 1 185 ? -0.246 -9.077 5.781 1.00 73.31 185 ASP A C 1
ATOM 1539 O O . ASP A 1 185 ? -1.194 -9.427 5.070 1.00 73.31 185 ASP A O 1
ATOM 1543 N N . GLY A 1 186 ? 0.652 -8.174 5.379 1.00 70.31 186 GLY A N 1
ATOM 1544 C CA . GLY A 1 186 ? 0.611 -7.443 4.108 1.00 70.31 186 GLY A CA 1
ATOM 1545 C C . GLY A 1 186 ? -0.373 -6.267 4.096 1.00 70.31 186 GLY A C 1
ATOM 1546 O O . GLY A 1 186 ? -1.166 -6.079 5.015 1.00 70.31 186 GLY A O 1
ATOM 1547 N N . VAL A 1 187 ? -0.331 -5.442 3.046 1.00 77.62 187 VAL A N 1
ATOM 1548 C CA . VAL A 1 187 ? -1.279 -4.327 2.896 1.00 77.62 187 VAL A CA 1
ATOM 1549 C C . VAL A 1 187 ? -2.501 -4.797 2.120 1.00 77.62 187 VAL A C 1
ATOM 1551 O O . VAL A 1 187 ? -2.382 -5.436 1.073 1.00 77.62 187 VAL A O 1
ATOM 1554 N N . ALA A 1 188 ? -3.689 -4.458 2.612 1.00 76.56 188 ALA A N 1
ATOM 1555 C CA . ALA A 1 188 ? -4.927 -4.765 1.916 1.00 76.56 188 ALA A CA 1
ATOM 1556 C C . ALA A 1 188 ? -4.972 -4.101 0.533 1.00 76.56 188 ALA A C 1
ATOM 1558 O O . ALA A 1 188 ? -4.754 -2.892 0.403 1.00 76.56 188 ALA A O 1
ATOM 1559 N N . MET A 1 189 ? -5.307 -4.882 -0.492 1.00 69.00 189 MET A N 1
ATOM 1560 C CA . MET A 1 189 ? -5.511 -4.393 -1.855 1.00 69.00 189 MET A CA 1
ATOM 1561 C C . MET A 1 189 ? -6.761 -3.504 -1.899 1.00 69.00 189 MET A C 1
ATOM 1563 O O . MET A 1 189 ? -7.864 -4.020 -1.979 1.00 69.00 189 MET A O 1
ATOM 1567 N N . GLY A 1 190 ? -6.595 -2.185 -1.807 1.00 75.25 190 GLY A N 1
ATOM 1568 C CA . GLY A 1 190 ? -7.694 -1.213 -1.673 1.00 75.25 190 GLY A CA 1
ATOM 1569 C C . GLY A 1 190 ? -7.556 -0.299 -0.452 1.00 75.25 190 GLY A C 1
ATOM 1570 O O . GLY A 1 190 ? -8.303 0.665 -0.301 1.00 75.25 190 GLY A O 1
ATOM 1571 N N . SER A 1 191 ? -6.564 -0.552 0.409 1.00 84.38 191 SER A N 1
ATOM 1572 C CA . SER A 1 191 ? -6.162 0.414 1.430 1.00 84.38 191 SER A CA 1
ATOM 1573 C C . SER A 1 191 ? -5.517 1.645 0.778 1.00 84.38 191 SER A C 1
ATOM 1575 O O . SER A 1 191 ? -4.608 1.474 -0.040 1.00 84.38 191 SER A O 1
ATOM 1577 N N . PRO A 1 192 ? -5.881 2.876 1.194 1.00 86.38 192 PRO A N 1
ATOM 1578 C CA . PRO A 1 192 ? -5.188 4.098 0.776 1.00 86.38 192 PRO A CA 1
ATOM 1579 C C . PRO A 1 192 ? -3.675 4.083 1.055 1.00 86.38 192 PRO A C 1
ATOM 1581 O O . PRO A 1 192 ? -2.919 4.792 0.402 1.00 86.38 192 PRO A O 1
ATOM 1584 N N . LEU A 1 193 ? -3.219 3.258 2.005 1.00 87.06 193 LEU A N 1
ATOM 1585 C CA . LEU A 1 193 ? -1.802 3.107 2.342 1.00 87.06 193 LEU A CA 1
ATOM 1586 C C . LEU A 1 193 ? -1.015 2.241 1.357 1.00 87.06 193 LEU A C 1
ATOM 1588 O O . LEU A 1 193 ? 0.204 2.363 1.297 1.00 87.06 193 LEU A O 1
ATOM 1592 N N . GLY A 1 194 ? -1.683 1.352 0.618 1.00 85.00 194 GLY A N 1
ATOM 1593 C CA . GLY A 1 194 ? -1.033 0.413 -0.299 1.00 85.00 194 GLY A CA 1
ATOM 1594 C C . GLY A 1 194 ? -0.020 1.105 -1.204 1.00 85.00 194 GLY A C 1
ATOM 1595 O O . GLY A 1 194 ? 1.174 0.826 -1.081 1.00 85.00 194 GLY A O 1
ATOM 1596 N N . PRO A 1 195 ? -0.463 2.013 -2.087 1.00 82.81 195 PRO A N 1
ATOM 1597 C CA . PRO A 1 195 ? 0.409 2.793 -2.960 1.00 82.81 195 PRO A CA 1
ATOM 1598 C C . PRO A 1 195 ? 1.655 3.386 -2.330 1.00 82.81 195 PRO A C 1
ATOM 1600 O O . PRO A 1 195 ? 2.764 3.175 -2.813 1.00 82.81 195 PRO A O 1
ATOM 1603 N N . VAL A 1 196 ? 1.456 4.164 -1.269 1.00 87.38 196 VAL A N 1
ATOM 1604 C CA . VAL A 1 196 ? 2.520 4.982 -0.702 1.00 87.38 196 VAL A CA 1
ATOM 1605 C C . VAL A 1 196 ? 3.577 4.095 -0.051 1.00 87.38 196 VAL A C 1
ATOM 1607 O O . VAL A 1 196 ? 4.769 4.331 -0.225 1.00 87.38 196 VAL A O 1
ATOM 1610 N N . LEU A 1 197 ? 3.153 3.015 0.614 1.00 87.06 197 LEU A N 1
ATOM 1611 C CA . LEU A 1 197 ? 4.056 2.022 1.191 1.00 87.06 197 LEU A CA 1
ATOM 1612 C C . LEU A 1 197 ? 4.793 1.229 0.108 1.00 87.06 197 LEU A C 1
ATOM 1614 O O . LEU A 1 197 ? 5.985 0.972 0.256 1.00 87.06 197 LEU A O 1
ATOM 1618 N N . ALA A 1 198 ? 4.107 0.875 -0.982 1.00 83.81 198 ALA A N 1
ATOM 1619 C CA . ALA A 1 198 ? 4.712 0.175 -2.110 1.00 83.81 198 ALA A CA 1
ATOM 1620 C C . ALA A 1 198 ? 5.841 0.997 -2.732 1.00 83.81 198 ALA A C 1
ATOM 1622 O O . ALA A 1 198 ? 6.930 0.478 -2.958 1.00 83.81 198 ALA A O 1
ATOM 1623 N N . ASP A 1 199 ? 5.602 2.287 -2.963 1.00 85.25 199 ASP A N 1
ATOM 1624 C CA . ASP A 1 199 ? 6.616 3.173 -3.522 1.00 85.25 199 ASP A CA 1
ATOM 1625 C C . ASP A 1 199 ? 7.792 3.381 -2.589 1.00 85.25 199 ASP A C 1
ATOM 1627 O O . ASP A 1 199 ? 8.924 3.333 -3.052 1.00 85.25 199 ASP A O 1
ATOM 1631 N N . ILE A 1 200 ? 7.545 3.604 -1.297 1.00 88.94 200 ILE A N 1
ATOM 1632 C CA . ILE A 1 200 ? 8.618 3.777 -0.311 1.00 88.94 200 ILE A CA 1
ATOM 1633 C C . ILE A 1 200 ? 9.490 2.519 -0.254 1.00 88.94 200 ILE A C 1
ATOM 1635 O O . ILE A 1 200 ? 10.716 2.617 -0.256 1.00 88.94 200 ILE A O 1
ATOM 1639 N N . PHE A 1 201 ? 8.872 1.337 -0.251 1.00 87.31 201 PHE A N 1
ATOM 1640 C CA . PHE A 1 201 ? 9.600 0.074 -0.252 1.00 87.31 201 PHE A CA 1
ATOM 1641 C C . PHE A 1 201 ? 10.408 -0.129 -1.542 1.00 87.31 201 PHE A C 1
ATOM 1643 O O . PHE A 1 201 ? 11.605 -0.405 -1.480 1.00 87.31 201 PHE A O 1
ATOM 1650 N N . MET A 1 202 ? 9.792 0.074 -2.712 1.00 83.94 202 MET A N 1
ATOM 1651 C CA . MET A 1 202 ? 10.489 -0.030 -3.999 1.00 83.94 202 MET A CA 1
ATOM 1652 C C . MET A 1 202 ? 11.634 0.982 -4.105 1.00 83.94 202 MET A C 1
ATOM 1654 O O . MET A 1 202 ? 12.728 0.630 -4.529 1.00 83.94 202 MET A O 1
ATOM 1658 N N . ALA A 1 203 ? 11.419 2.209 -3.636 1.00 88.62 203 ALA A N 1
ATOM 1659 C CA . ALA A 1 203 ? 12.431 3.253 -3.574 1.00 88.62 203 ALA A CA 1
ATOM 1660 C C . ALA A 1 203 ? 13.626 2.888 -2.682 1.00 88.62 203 ALA A C 1
ATOM 1662 O O . ALA A 1 203 ? 14.755 3.311 -2.942 1.00 88.62 203 ALA A O 1
ATOM 1663 N N . ASN A 1 204 ? 13.397 2.113 -1.622 1.00 87.38 204 ASN A N 1
ATOM 1664 C CA . ASN A 1 204 ? 14.480 1.574 -0.812 1.00 87.38 204 ASN A CA 1
ATOM 1665 C C . ASN A 1 204 ? 15.240 0.469 -1.550 1.00 87.38 204 ASN A C 1
ATOM 1667 O O . ASN A 1 204 ? 16.469 0.489 -1.553 1.00 87.38 204 ASN A O 1
ATOM 1671 N N . LEU A 1 205 ? 14.541 -0.461 -2.212 1.00 83.06 205 LEU A N 1
ATOM 1672 C CA . LEU A 1 205 ? 15.185 -1.499 -3.027 1.00 83.06 205 LEU A CA 1
ATOM 1673 C C . LEU A 1 205 ? 16.072 -0.888 -4.117 1.00 83.06 205 LEU A C 1
ATOM 1675 O O . LEU A 1 205 ? 17.202 -1.332 -4.295 1.00 83.06 205 LEU A O 1
ATOM 1679 N N . GLU A 1 206 ? 15.589 0.163 -4.779 1.00 82.56 206 GLU A N 1
ATOM 1680 C CA . GLU A 1 206 ? 16.316 0.930 -5.798 1.00 82.56 206 GLU A CA 1
ATOM 1681 C C . GLU A 1 206 ? 17.619 1.531 -5.269 1.00 82.56 206 GLU A C 1
ATOM 1683 O O . GLU A 1 206 ? 18.642 1.476 -5.940 1.00 82.56 206 GLU A O 1
ATOM 1688 N N . ARG A 1 207 ? 17.610 2.067 -4.045 1.00 86.69 207 ARG A N 1
ATOM 1689 C CA . ARG A 1 207 ? 18.803 2.670 -3.427 1.00 86.69 207 ARG A CA 1
ATOM 1690 C C . ARG A 1 207 ? 19.765 1.675 -2.802 1.00 86.69 207 ARG A C 1
ATOM 1692 O O . ARG A 1 207 ? 20.900 2.042 -2.518 1.00 86.69 207 ARG A O 1
ATOM 1699 N N . THR A 1 208 ? 19.302 0.461 -2.538 1.00 84.06 208 THR A N 1
ATOM 1700 C CA . THR A 1 208 ? 20.067 -0.547 -1.806 1.00 84.06 208 THR A CA 1
ATOM 1701 C C . THR A 1 208 ? 20.410 -1.708 -2.729 1.00 84.06 208 THR A C 1
ATOM 1703 O O . THR A 1 208 ? 21.429 -1.677 -3.412 1.00 84.06 208 THR A O 1
ATOM 1706 N N . LYS A 1 209 ? 19.542 -2.717 -2.796 1.00 79.56 209 LYS A N 1
ATOM 1707 C CA . LYS A 1 209 ? 19.789 -3.990 -3.483 1.00 79.56 209 LYS A CA 1
ATOM 1708 C C . LYS A 1 209 ? 19.926 -3.847 -4.997 1.00 79.56 209 LYS A C 1
ATOM 1710 O O . LYS A 1 209 ? 20.658 -4.612 -5.609 1.00 79.56 209 LYS A O 1
ATOM 1715 N N . LEU A 1 210 ? 19.212 -2.897 -5.598 1.00 76.25 210 LEU A N 1
ATOM 1716 C CA . LEU A 1 210 ? 19.197 -2.694 -7.047 1.00 76.25 210 LEU A CA 1
ATOM 1717 C C . LEU A 1 210 ? 20.124 -1.567 -7.499 1.00 76.25 210 LEU A C 1
ATOM 1719 O O . LEU A 1 210 ? 20.269 -1.379 -8.702 1.00 76.25 210 LEU A O 1
ATOM 1723 N N . LYS A 1 211 ? 20.764 -0.842 -6.573 1.00 80.50 211 LYS A N 1
ATOM 1724 C CA . LYS A 1 211 ? 21.533 0.358 -6.908 1.00 80.50 211 LYS A CA 1
ATOM 1725 C C . LYS A 1 211 ? 22.627 0.084 -7.934 1.00 80.50 211 LYS A C 1
ATOM 1727 O O . LYS A 1 211 ? 22.666 0.767 -8.944 1.00 80.50 211 LYS A O 1
ATOM 1732 N N . GLY A 1 212 ? 23.451 -0.942 -7.714 1.00 73.75 212 GLY A N 1
ATOM 1733 C CA . GLY A 1 212 ? 24.520 -1.291 -8.657 1.00 73.75 212 GLY A CA 1
ATOM 1734 C C . GLY A 1 212 ? 23.981 -1.609 -10.054 1.00 73.75 212 GLY A C 1
ATOM 1735 O O . GLY A 1 212 ? 24.450 -1.057 -11.040 1.00 73.75 212 GLY A O 1
ATOM 1736 N N . ALA A 1 213 ? 22.913 -2.410 -10.131 1.00 72.25 213 ALA A N 1
ATOM 1737 C CA . ALA A 1 213 ? 22.279 -2.737 -11.404 1.00 72.25 213 ALA A CA 1
ATOM 1738 C C . ALA A 1 213 ? 21.654 -1.509 -12.088 1.00 72.25 213 ALA A C 1
ATOM 1740 O O . ALA A 1 213 ? 21.687 -1.425 -13.308 1.00 72.25 213 ALA A O 1
ATOM 1741 N N . ILE A 1 214 ? 21.074 -0.578 -11.324 1.00 74.00 214 ILE A N 1
ATOM 1742 C CA . ILE A 1 214 ? 20.492 0.668 -11.843 1.00 74.00 214 ILE A CA 1
ATOM 1743 C C . ILE A 1 214 ? 21.586 1.625 -12.325 1.00 74.00 214 ILE A C 1
ATOM 1745 O O . ILE A 1 214 ? 21.413 2.251 -13.363 1.00 74.00 214 ILE A O 1
ATOM 1749 N N . ASP A 1 215 ? 22.707 1.723 -11.612 1.00 77.94 215 ASP A N 1
ATOM 1750 C CA . ASP A 1 215 ? 23.827 2.593 -11.987 1.00 77.94 215 ASP A CA 1
ATOM 1751 C C . ASP A 1 215 ? 24.511 2.119 -13.289 1.00 77.94 215 ASP A C 1
ATOM 1753 O O . ASP A 1 215 ? 25.045 2.931 -14.041 1.00 77.94 215 ASP A O 1
ATOM 1757 N N . GLU A 1 216 ? 24.464 0.816 -13.590 1.00 74.75 216 GLU A N 1
ATOM 1758 C CA . GLU A 1 216 ? 24.914 0.238 -14.870 1.00 74.75 216 GLU A CA 1
ATOM 1759 C C . GLU A 1 216 ? 23.928 0.472 -16.029 1.00 74.75 216 GLU A C 1
ATOM 1761 O O . GLU A 1 216 ? 24.269 0.280 -17.202 1.00 74.75 216 GLU A O 1
ATOM 1766 N N . MET A 1 217 ? 22.683 0.845 -15.724 1.00 70.12 217 MET A N 1
ATOM 1767 C CA . MET A 1 217 ? 21.659 1.097 -16.729 1.00 70.12 217 MET A CA 1
ATOM 1768 C C . MET A 1 217 ? 21.796 2.506 -17.280 1.00 70.12 217 MET A C 1
ATOM 1770 O O . MET A 1 217 ? 21.961 3.480 -16.555 1.00 70.12 217 MET A O 1
ATOM 1774 N N . MET A 1 218 ? 21.631 2.630 -18.593 1.00 68.75 218 MET A N 1
ATOM 1775 C CA . MET A 1 218 ? 21.585 3.947 -19.225 1.00 68.75 218 MET A CA 1
ATOM 1776 C C . MET A 1 218 ? 20.336 4.729 -18.815 1.00 68.75 218 MET A C 1
ATOM 1778 O O . MET A 1 218 ? 20.341 5.957 -18.787 1.00 68.75 218 MET A O 1
ATOM 1782 N N . TYR A 1 219 ? 19.254 4.012 -18.531 1.00 75.25 219 TYR A N 1
ATOM 1783 C CA . TYR A 1 219 ? 18.007 4.597 -18.086 1.00 75.25 219 TYR A CA 1
ATOM 1784 C C . TYR A 1 219 ? 17.229 3.588 -17.249 1.00 75.25 219 TYR A C 1
ATOM 1786 O O . TYR A 1 219 ? 17.110 2.411 -17.601 1.00 75.25 219 TYR A O 1
ATOM 1794 N N . TYR A 1 220 ? 16.663 4.060 -16.148 1.00 78.25 220 TYR A N 1
ATOM 1795 C CA . TYR A 1 220 ? 15.816 3.264 -15.281 1.00 78.25 220 TYR A CA 1
ATOM 1796 C C . TYR A 1 220 ? 14.649 4.115 -14.800 1.00 78.25 220 TYR A C 1
ATOM 1798 O O . TYR A 1 220 ? 14.833 5.237 -14.324 1.00 78.25 220 TYR A O 1
ATOM 1806 N N . SER A 1 221 ? 13.439 3.574 -14.905 1.00 73.06 221 SER A N 1
ATOM 1807 C CA . SER A 1 221 ? 12.252 4.224 -14.366 1.00 73.06 221 SER A CA 1
ATOM 1808 C C . SER A 1 221 ? 11.180 3.212 -13.987 1.00 73.06 221 SER A C 1
ATOM 1810 O O . SER A 1 221 ? 11.169 2.065 -14.437 1.00 73.06 221 SER A O 1
ATOM 1812 N N . ARG A 1 222 ? 10.233 3.642 -13.159 1.00 73.81 222 ARG A N 1
ATOM 1813 C CA . ARG A 1 222 ? 9.033 2.885 -12.829 1.00 73.81 222 ARG A CA 1
ATOM 1814 C C . ARG A 1 222 ? 7.803 3.667 -13.220 1.00 73.81 222 ARG A C 1
ATOM 1816 O O . ARG A 1 222 ? 7.617 4.786 -12.757 1.00 73.81 222 ARG A O 1
ATOM 1823 N N . VAL A 1 223 ? 6.915 3.057 -13.992 1.00 64.38 223 VAL A N 1
ATOM 1824 C CA . VAL A 1 223 ? 5.606 3.645 -14.291 1.00 64.38 223 VAL A CA 1
ATOM 1825 C C . VAL A 1 223 ? 4.560 2.973 -13.416 1.00 64.38 223 VAL A C 1
ATOM 1827 O O . VAL A 1 223 ? 4.496 1.745 -13.308 1.00 64.38 223 VAL A O 1
ATOM 1830 N N . LYS A 1 224 ? 3.717 3.792 -12.792 1.00 61.19 224 LYS A N 1
ATOM 1831 C CA . LYS A 1 224 ? 2.516 3.316 -12.112 1.00 61.19 224 LYS A CA 1
ATOM 1832 C C . LYS A 1 224 ? 1.394 3.201 -13.127 1.00 61.19 224 LYS A C 1
ATOM 1834 O O . LYS A 1 224 ? 1.002 4.198 -13.721 1.00 61.19 224 LYS A O 1
ATOM 1839 N N . ARG A 1 225 ? 0.818 2.012 -13.264 1.00 52.19 225 ARG A N 1
ATOM 1840 C CA . ARG A 1 225 ? -0.517 1.873 -13.845 1.00 52.19 225 ARG A CA 1
ATOM 1841 C C . ARG A 1 225 ? -1.517 1.715 -12.709 1.00 52.19 225 ARG A C 1
ATOM 1843 O O . ARG A 1 225 ? -1.396 0.792 -11.903 1.00 52.19 225 ARG A O 1
ATOM 1850 N N . MET A 1 226 ? -2.486 2.626 -12.639 1.00 45.31 226 MET A N 1
ATOM 1851 C CA . MET A 1 226 ? -3.739 2.358 -11.941 1.00 45.31 226 MET A CA 1
ATOM 1852 C C . MET A 1 226 ? -4.652 1.637 -12.924 1.00 45.31 226 MET A C 1
ATOM 1854 O O . MET A 1 226 ? -5.430 2.263 -13.629 1.00 45.31 226 MET A O 1
ATOM 1858 N N . GLU A 1 227 ? -4.527 0.317 -12.995 1.00 42.56 227 GLU A N 1
ATOM 1859 C CA . GLU A 1 227 ? -5.609 -0.488 -13.556 1.00 42.56 227 GLU A CA 1
ATOM 1860 C C . GLU A 1 227 ? -6.649 -0.632 -12.447 1.00 42.56 227 GLU A C 1
ATOM 1862 O O . GLU A 1 227 ? -6.395 -1.313 -11.446 1.00 42.56 227 GLU A O 1
ATOM 1867 N N . ASP A 1 228 ? -7.791 0.037 -12.595 1.00 37.47 228 ASP A N 1
ATOM 1868 C CA . ASP A 1 228 ? -9.009 -0.195 -11.813 1.00 37.47 228 ASP A CA 1
ATOM 1869 C C . ASP A 1 228 ? -8.758 -0.319 -10.300 1.00 37.47 228 ASP A C 1
ATOM 1871 O O . ASP A 1 228 ? -8.941 -1.382 -9.701 1.00 37.47 228 ASP A O 1
ATOM 1875 N N . HIS A 1 229 ? -8.285 0.768 -9.678 1.00 36.72 229 HIS A N 1
ATOM 1876 C CA . HIS A 1 229 ? -8.071 0.881 -8.225 1.00 36.72 229 HIS A CA 1
ATOM 1877 C C . HIS A 1 229 ? -7.013 -0.074 -7.624 1.00 36.72 229 HIS A C 1
ATOM 1879 O O . HIS A 1 229 ? -6.978 -0.292 -6.410 1.00 36.72 229 HIS A O 1
ATOM 1885 N N . GLN A 1 230 ? -6.098 -0.612 -8.440 1.00 32.41 230 GLN A N 1
ATOM 1886 C CA . GLN A 1 230 ? -4.927 -1.372 -7.987 1.00 32.41 230 GLN A CA 1
ATOM 1887 C C . GLN A 1 230 ? -3.660 -0.861 -8.691 1.00 32.41 230 GLN A C 1
ATOM 1889 O O . GLN A 1 230 ? -3.663 -0.636 -9.898 1.00 32.41 230 GLN A O 1
ATOM 1894 N N . TYR A 1 231 ? -2.575 -0.673 -7.934 1.00 37.00 231 TYR A N 1
ATOM 1895 C CA . TYR A 1 231 ? -1.286 -0.246 -8.471 1.00 37.00 231 TYR A CA 1
ATOM 1896 C C . TYR A 1 231 ? -0.540 -1.448 -9.029 1.00 37.00 231 TYR A C 1
ATOM 1898 O O . TYR A 1 231 ? -0.194 -2.376 -8.295 1.00 37.00 231 TYR A O 1
ATOM 1906 N N . THR A 1 232 ? -0.240 -1.378 -10.315 1.00 33.00 232 THR A N 1
ATOM 1907 C CA . THR A 1 232 ? 0.765 -2.213 -10.957 1.00 33.00 232 THR A CA 1
ATOM 1908 C C . THR A 1 232 ? 1.992 -1.334 -11.174 1.00 33.00 232 THR A C 1
ATOM 1910 O O . THR A 1 232 ? 1.919 -0.301 -11.842 1.00 33.00 232 THR A O 1
ATOM 1913 N N . VAL A 1 233 ? 3.110 -1.704 -10.552 1.00 30.33 233 VAL A N 1
ATOM 1914 C CA . VAL A 1 233 ? 4.403 -1.056 -10.776 1.00 30.33 233 VAL A CA 1
ATOM 1915 C C . VAL A 1 233 ? 5.084 -1.791 -11.922 1.00 30.33 233 VAL A C 1
ATOM 1917 O O . VAL A 1 233 ? 5.449 -2.955 -11.769 1.00 30.33 233 VAL A O 1
ATOM 1920 N N . TRP A 1 234 ? 5.244 -1.108 -13.051 1.00 38.25 234 TRP A N 1
ATOM 1921 C CA . TRP A 1 234 ? 6.062 -1.578 -14.165 1.00 38.25 234 TRP A CA 1
ATOM 1922 C C . TRP A 1 234 ? 7.461 -1.021 -13.981 1.00 38.25 234 TRP A C 1
ATOM 1924 O O . TRP A 1 234 ? 7.618 0.182 -13.768 1.00 38.25 234 TRP A O 1
ATOM 1934 N N . GLN A 1 235 ? 8.460 -1.893 -14.020 1.00 30.48 235 GLN A N 1
ATOM 1935 C CA . GLN A 1 235 ? 9.858 -1.525 -13.857 1.00 30.48 235 GLN A CA 1
ATOM 1936 C C . GLN A 1 235 ? 10.532 -1.568 -15.232 1.00 30.48 235 GLN A C 1
ATOM 1938 O O . GLN A 1 235 ? 10.732 -2.641 -15.808 1.00 30.48 235 GLN A O 1
ATOM 1943 N N . TRP A 1 236 ? 10.854 -0.396 -15.771 1.00 35.41 236 TRP A N 1
ATOM 1944 C CA . TRP A 1 236 ? 11.579 -0.236 -17.025 1.00 35.41 236 TRP A CA 1
ATOM 1945 C C . TRP A 1 236 ? 13.074 -0.207 -16.725 1.00 35.41 236 TRP A C 1
ATOM 1947 O O . TRP A 1 236 ? 13.553 0.642 -15.977 1.00 35.41 236 TRP A O 1
ATOM 1957 N N . HIS A 1 237 ? 13.809 -1.143 -17.308 1.00 35.91 237 HIS A N 1
ATOM 1958 C CA . HIS A 1 237 ? 15.251 -1.278 -17.175 1.00 35.91 237 HIS A CA 1
ATOM 1959 C C . HIS A 1 237 ? 15.877 -1.157 -18.563 1.00 35.91 237 HIS A C 1
ATOM 1961 O O . HIS A 1 237 ? 15.597 -1.977 -19.430 1.00 35.91 237 HIS A O 1
ATOM 1967 N N . LEU A 1 238 ? 16.751 -0.187 -18.800 1.00 31.92 238 LEU A N 1
ATOM 1968 C CA . LEU A 1 238 ? 17.566 -0.137 -20.014 1.00 31.92 238 LEU A CA 1
ATOM 1969 C C . LEU A 1 238 ? 18.969 -0.660 -19.670 1.00 31.92 238 LEU A C 1
ATOM 1971 O O . LEU A 1 238 ? 19.790 0.091 -19.147 1.00 31.92 238 LEU A O 1
ATOM 1975 N N . LYS A 1 239 ? 19.255 -1.946 -19.923 1.00 26.64 239 LYS A N 1
ATOM 1976 C CA . LYS A 1 239 ? 20.608 -2.508 -19.731 1.00 26.64 239 LYS A CA 1
ATOM 1977 C C . LYS A 1 239 ? 21.474 -2.288 -20.981 1.00 26.64 239 LYS A C 1
ATOM 1979 O O . LYS A 1 239 ? 21.028 -2.546 -22.093 1.00 26.64 239 LYS A O 1
ATOM 1984 N N . MET A 1 240 ? 22.734 -1.895 -20.779 1.00 25.72 240 MET A N 1
ATOM 1985 C CA . MET A 1 240 ? 23.858 -2.191 -21.691 1.00 25.72 240 MET A CA 1
ATOM 1986 C C . MET A 1 240 ? 24.580 -3.441 -21.121 1.00 25.72 240 MET A C 1
ATOM 1988 O O . MET A 1 240 ? 24.483 -3.676 -19.924 1.00 25.72 240 MET A O 1
ATOM 1992 N N . LYS A 1 241 ? 25.272 -4.331 -21.846 1.00 25.89 241 LYS A N 1
ATOM 1993 C CA . LYS A 1 241 ? 26.272 -4.112 -22.896 1.00 25.89 241 LYS A CA 1
ATOM 1994 C C . LYS A 1 241 ? 26.649 -5.446 -23.594 1.00 25.89 241 LYS A C 1
ATOM 1996 O O . LYS A 1 241 ? 26.587 -6.498 -22.971 1.00 25.89 241 LYS A O 1
ATOM 2001 N N . LEU A 1 242 ? 27.200 -5.285 -24.802 1.00 24.72 242 LEU A N 1
ATOM 2002 C CA . LEU A 1 242 ? 28.082 -6.146 -25.613 1.00 24.72 242 LEU A CA 1
ATOM 2003 C C . LEU A 1 242 ? 27.532 -7.395 -26.345 1.00 24.72 242 LEU A C 1
ATOM 2005 O O . LEU A 1 242 ? 27.115 -8.380 -25.752 1.00 24.72 242 LEU A O 1
ATOM 2009 N N . SER A 1 243 ? 27.755 -7.315 -27.664 1.00 23.56 243 SER A N 1
ATOM 2010 C CA . SER A 1 243 ? 28.012 -8.357 -28.665 1.00 23.56 243 SER A CA 1
ATOM 2011 C C . SER A 1 243 ? 26.833 -9.137 -29.277 1.00 23.56 243 SER A C 1
ATOM 2013 O O . SER A 1 243 ? 26.332 -10.097 -28.702 1.00 23.56 243 SER A O 1
ATOM 2015 N N . THR A 1 244 ? 26.574 -8.757 -30.541 1.00 21.53 244 THR A N 1
ATOM 2016 C CA . THR A 1 244 ? 26.424 -9.627 -31.731 1.00 21.53 244 THR A CA 1
ATOM 2017 C C . THR A 1 244 ? 24.999 -9.814 -32.289 1.00 21.53 244 THR A C 1
ATOM 2019 O O . THR A 1 244 ? 24.296 -10.697 -31.825 1.00 21.53 244 THR A O 1
ATOM 2022 N N . VAL A 1 245 ? 24.684 -9.028 -33.349 1.00 22.67 245 VAL A N 1
ATOM 2023 C CA . VAL A 1 245 ? 24.018 -9.414 -34.636 1.00 22.67 245 VAL A CA 1
ATOM 2024 C C . VAL A 1 245 ? 22.527 -9.841 -34.497 1.00 22.67 245 VAL A C 1
ATOM 2026 O O . VAL A 1 245 ? 22.188 -10.610 -33.616 1.00 22.67 245 VAL A O 1
ATOM 2029 N N . ILE A 1 246 ? 21.520 -9.348 -35.236 1.00 22.19 246 ILE A N 1
ATOM 2030 C CA . ILE A 1 246 ? 21.330 -9.145 -36.686 1.00 22.19 246 ILE A CA 1
ATOM 2031 C C . ILE A 1 246 ? 20.359 -7.967 -36.909 1.00 22.19 246 ILE A C 1
ATOM 2033 O O . ILE A 1 246 ? 19.316 -7.884 -36.261 1.00 22.19 246 ILE A O 1
ATOM 2037 N N . GLU A 1 247 ? 20.701 -7.075 -37.838 1.00 22.25 247 GLU A N 1
ATOM 2038 C CA . GLU A 1 247 ? 19.803 -6.068 -38.413 1.00 22.25 247 GLU A CA 1
ATOM 2039 C C . GLU A 1 247 ? 18.911 -6.711 -39.481 1.00 22.25 247 GLU A C 1
ATOM 2041 O O . GLU A 1 247 ? 19.381 -7.484 -40.314 1.00 22.25 247 GLU A O 1
ATOM 2046 N N . THR A 1 248 ? 17.630 -6.358 -39.502 1.00 22.44 248 THR A N 1
ATOM 2047 C CA . THR A 1 248 ? 16.850 -6.376 -40.744 1.00 22.44 248 THR A CA 1
ATOM 2048 C C . THR A 1 248 ? 15.839 -5.239 -40.701 1.00 22.44 248 THR A C 1
ATOM 2050 O O . THR A 1 248 ? 15.093 -5.069 -39.735 1.00 22.44 248 THR A O 1
ATOM 2053 N N . GLU A 1 249 ? 15.930 -4.396 -41.724 1.00 23.78 249 GLU A N 1
ATOM 2054 C CA . GLU A 1 249 ? 15.231 -3.129 -41.898 1.00 23.78 249 GLU A CA 1
ATOM 2055 C C . GLU A 1 249 ? 13.715 -3.299 -41.995 1.00 23.78 249 GLU A C 1
ATOM 2057 O O . GLU A 1 249 ? 13.222 -4.138 -42.744 1.00 23.78 249 GLU A O 1
ATOM 2062 N N . ILE A 1 250 ? 12.981 -2.398 -41.337 1.00 24.52 250 ILE A N 1
ATOM 2063 C CA . ILE A 1 250 ? 11.720 -1.873 -41.870 1.00 24.52 250 ILE A CA 1
ATOM 2064 C C . ILE A 1 250 ? 11.760 -0.354 -41.672 1.00 24.52 250 ILE A C 1
ATOM 2066 O O . ILE A 1 250 ? 11.294 0.187 -40.668 1.00 24.52 250 ILE A O 1
ATOM 2070 N N . GLU A 1 251 ? 12.364 0.348 -42.631 1.00 25.19 251 GLU A N 1
ATOM 2071 C CA . GLU A 1 251 ? 12.033 1.749 -42.873 1.00 25.19 251 GLU A CA 1
ATOM 2072 C C . GLU A 1 251 ? 10.654 1.807 -43.536 1.00 25.19 251 GLU A C 1
ATOM 2074 O O . GLU A 1 251 ? 10.412 1.100 -44.510 1.00 25.19 251 GLU A O 1
ATOM 2079 N N . HIS A 1 252 ? 9.752 2.617 -42.973 1.00 24.84 252 HIS A N 1
ATOM 2080 C CA . HIS A 1 252 ? 8.910 3.623 -43.650 1.00 24.84 252 HIS A CA 1
ATOM 2081 C C . HIS A 1 252 ? 7.791 4.094 -42.701 1.00 24.84 252 HIS A C 1
ATOM 2083 O O . HIS A 1 252 ? 6.606 3.870 -42.922 1.00 24.84 252 HIS A O 1
ATOM 2089 N N . SER A 1 253 ? 8.174 4.766 -41.612 1.00 28.89 253 SER A N 1
ATOM 2090 C CA . SER A 1 253 ? 7.369 5.801 -40.944 1.00 28.89 253 SER A CA 1
ATOM 2091 C C . SER A 1 253 ? 8.206 6.428 -39.830 1.00 28.89 253 SER A C 1
ATOM 2093 O O . SER A 1 253 ? 8.615 5.746 -38.894 1.00 28.89 253 SER A O 1
ATOM 2095 N N . ARG A 1 254 ? 8.449 7.742 -39.894 1.00 31.45 254 ARG A N 1
ATOM 2096 C CA . ARG A 1 254 ? 9.200 8.490 -38.865 1.00 31.45 254 ARG A CA 1
ATOM 2097 C C . ARG A 1 254 ? 8.460 8.592 -37.514 1.00 31.45 254 ARG A C 1
ATOM 2099 O O . ARG A 1 254 ? 8.969 9.226 -36.597 1.00 31.45 254 ARG A O 1
ATOM 2106 N N . SER A 1 255 ? 7.290 7.960 -37.369 1.00 34.28 255 SER A N 1
ATOM 2107 C CA . SER A 1 255 ? 6.369 8.153 -36.237 1.00 34.28 255 SER A CA 1
ATOM 2108 C C . SER A 1 255 ? 6.192 6.929 -35.324 1.00 34.28 255 SER A C 1
ATOM 2110 O O . SER A 1 255 ? 5.383 6.982 -34.393 1.00 34.28 255 SER A O 1
ATOM 2112 N N . VAL A 1 256 ? 6.908 5.821 -35.566 1.00 35.00 256 VAL A N 1
ATOM 2113 C CA . VAL A 1 256 ? 6.785 4.572 -34.786 1.00 35.00 256 VAL A CA 1
ATOM 2114 C C . VAL A 1 256 ? 8.164 3.961 -34.528 1.00 35.00 256 VAL A C 1
ATOM 2116 O O . VAL A 1 256 ? 8.918 3.726 -35.465 1.00 35.00 256 VAL A O 1
ATOM 2119 N N . ARG A 1 257 ? 8.499 3.681 -33.259 1.00 42.69 257 ARG A N 1
ATOM 2120 C CA . ARG A 1 257 ? 9.741 2.978 -32.873 1.00 42.69 257 ARG A CA 1
ATOM 2121 C C . ARG A 1 257 ? 9.416 1.668 -32.152 1.00 42.69 257 ARG A C 1
ATOM 2123 O O . ARG A 1 257 ? 8.542 1.646 -31.282 1.00 42.69 257 ARG A O 1
ATOM 2130 N N . VAL A 1 258 ? 10.120 0.598 -32.520 1.00 37.12 258 VAL A N 1
ATOM 2131 C CA . VAL A 1 258 ? 9.890 -0.789 -32.078 1.00 37.12 258 VAL A CA 1
ATOM 2132 C C . VAL A 1 258 ? 11.097 -1.277 -31.267 1.00 37.12 258 VAL A C 1
ATOM 2134 O O . VAL A 1 258 ? 12.234 -1.082 -31.690 1.00 37.12 258 VAL A O 1
ATOM 2137 N N . PHE A 1 259 ? 10.865 -1.895 -30.102 1.00 41.56 259 PHE A N 1
ATOM 2138 C CA . PHE A 1 259 ? 11.925 -2.329 -29.176 1.00 41.56 259 PHE A CA 1
ATOM 2139 C C . PHE A 1 259 ? 11.774 -3.784 -28.727 1.00 41.56 259 PHE A C 1
ATOM 2141 O O . PHE A 1 259 ? 10.675 -4.187 -28.358 1.00 41.56 259 PHE A O 1
ATOM 2148 N N . TRP A 1 260 ? 12.885 -4.524 -28.634 1.00 38.16 260 TRP A N 1
ATOM 2149 C CA . TRP A 1 260 ? 12.930 -5.937 -28.226 1.00 38.16 260 TRP A CA 1
ATOM 2150 C C . TRP A 1 260 ? 13.557 -6.139 -26.832 1.00 38.16 260 TRP A C 1
ATOM 2152 O O . TRP A 1 260 ? 14.519 -5.456 -26.475 1.00 38.16 260 TRP A O 1
ATOM 2162 N N . SER A 1 261 ? 13.044 -7.116 -26.070 1.00 39.03 261 SER A N 1
ATOM 2163 C CA . SER A 1 261 ? 13.546 -7.547 -24.750 1.00 39.03 261 SER A CA 1
ATOM 2164 C C . SER A 1 261 ? 13.537 -9.071 -24.615 1.00 39.03 261 SER A C 1
ATOM 2166 O O . SER A 1 261 ? 12.488 -9.677 -24.849 1.00 39.03 261 SER A O 1
ATOM 2168 N N . GLU A 1 262 ? 14.640 -9.698 -24.185 1.00 37.91 262 GLU A N 1
ATOM 2169 C CA . GLU A 1 262 ? 14.690 -11.138 -23.883 1.00 37.91 262 GLU A CA 1
ATOM 2170 C C . GLU A 1 262 ? 14.386 -11.462 -22.414 1.00 37.91 262 GLU A C 1
ATOM 2172 O O . GLU A 1 262 ? 14.943 -10.847 -21.506 1.00 37.91 262 GLU A O 1
ATOM 2177 N N . THR A 1 263 ? 13.565 -12.492 -22.166 1.00 36.84 263 THR A N 1
ATOM 2178 C CA . THR A 1 263 ? 13.376 -13.067 -20.822 1.00 36.84 263 THR A CA 1
ATOM 2179 C C . THR A 1 263 ? 13.984 -14.471 -20.757 1.00 36.84 263 THR A C 1
ATOM 2181 O O . THR A 1 263 ? 13.656 -15.328 -21.575 1.00 36.84 263 THR A O 1
ATOM 2184 N N . MET A 1 264 ? 14.857 -14.716 -19.776 1.00 38.75 264 MET A N 1
ATOM 2185 C CA . MET A 1 264 ? 15.487 -16.020 -19.523 1.00 38.75 264 MET A CA 1
ATOM 2186 C C . MET A 1 264 ? 14.547 -16.943 -18.728 1.00 38.75 264 MET A C 1
ATOM 2188 O O . MET A 1 264 ? 14.440 -16.820 -17.511 1.00 38.75 264 MET A O 1
ATOM 2192 N N . ALA A 1 265 ? 13.863 -17.851 -19.427 1.00 33.41 265 ALA A N 1
ATOM 2193 C CA . ALA A 1 265 ? 13.299 -19.119 -18.939 1.00 33.41 265 ALA A CA 1
ATOM 2194 C C . ALA A 1 265 ? 12.920 -19.989 -20.159 1.00 33.41 265 ALA A C 1
ATOM 2196 O O . ALA A 1 265 ? 12.760 -19.454 -21.251 1.00 33.41 265 ALA A O 1
ATOM 2197 N N . SER A 1 266 ? 12.792 -21.311 -19.989 1.00 40.16 266 SER A N 1
ATOM 2198 C CA . SER A 1 266 ? 12.806 -22.375 -21.022 1.00 40.16 266 SER A CA 1
ATOM 2199 C C . SER A 1 266 ? 11.677 -22.402 -22.079 1.00 40.16 266 SER A C 1
ATOM 2201 O O . SER A 1 266 ? 11.414 -23.438 -22.679 1.00 40.16 266 SER A O 1
ATOM 2203 N N . ALA A 1 267 ? 11.033 -21.273 -22.349 1.00 46.72 267 ALA A N 1
ATOM 2204 C CA . ALA A 1 267 ? 10.322 -20.973 -23.586 1.00 46.72 267 ALA A CA 1
ATOM 2205 C C . ALA A 1 267 ? 10.594 -19.491 -23.867 1.00 46.72 267 ALA A C 1
ATOM 2207 O O . ALA A 1 267 ? 10.317 -18.654 -23.003 1.00 46.72 267 ALA A O 1
ATOM 2208 N N . VAL A 1 268 ? 11.191 -19.163 -25.018 1.00 54.03 268 VAL A N 1
ATOM 2209 C CA . VAL A 1 268 ? 11.622 -17.794 -25.330 1.00 54.03 268 VAL A CA 1
ATOM 2210 C C . VAL A 1 268 ? 10.380 -16.906 -25.350 1.00 54.03 268 VAL A C 1
ATOM 2212 O O . VAL A 1 268 ? 9.587 -16.951 -26.285 1.00 54.03 268 VAL A O 1
ATOM 2215 N N . ARG A 1 269 ? 10.178 -16.124 -24.286 1.00 48.47 269 ARG A N 1
ATOM 2216 C CA . ARG A 1 269 ? 9.154 -15.082 -24.246 1.00 48.47 269 ARG A CA 1
ATOM 2217 C C . ARG A 1 269 ? 9.831 -13.726 -24.321 1.00 48.47 269 ARG A C 1
ATOM 2219 O O . ARG A 1 269 ? 10.739 -13.451 -23.532 1.00 48.47 269 ARG A O 1
ATOM 2226 N N . LYS A 1 270 ? 9.423 -12.891 -25.272 1.00 52.62 270 LYS A N 1
ATOM 2227 C CA . LYS A 1 270 ? 10.016 -11.569 -25.519 1.00 52.62 270 LYS A CA 1
ATOM 2228 C C . LYS A 1 270 ? 9.008 -10.472 -25.201 1.00 52.62 270 LYS A C 1
ATOM 2230 O O . LYS A 1 270 ? 7.815 -10.660 -25.410 1.00 52.62 270 LYS A O 1
ATOM 2235 N N . LYS A 1 271 ? 9.456 -9.323 -24.695 1.00 48.69 271 LYS A N 1
ATOM 2236 C CA . LYS A 1 271 ? 8.597 -8.133 -24.567 1.00 48.69 271 LYS A CA 1
ATOM 2237 C C . LYS A 1 271 ? 8.910 -7.153 -25.694 1.00 48.69 271 LYS A C 1
ATOM 2239 O O . LYS A 1 271 ? 10.058 -6.739 -25.830 1.00 48.69 271 LYS A O 1
ATOM 2244 N N . LEU A 1 272 ? 7.893 -6.805 -26.477 1.00 54.19 272 LEU A N 1
ATOM 2245 C CA . LEU A 1 272 ? 7.928 -5.815 -27.545 1.00 54.19 272 LEU A CA 1
ATOM 2246 C C . LEU A 1 272 ? 7.248 -4.535 -27.064 1.00 54.19 272 LEU A C 1
ATOM 2248 O O . LEU A 1 272 ? 6.115 -4.570 -26.590 1.00 54.19 272 LEU A O 1
ATOM 2252 N N . VAL A 1 273 ? 7.916 -3.395 -27.176 1.00 53.81 273 VAL A N 1
ATOM 2253 C CA . VAL A 1 273 ? 7.332 -2.100 -26.796 1.00 53.81 273 VAL A CA 1
ATOM 2254 C C . VAL A 1 273 ? 7.269 -1.245 -28.046 1.00 53.81 273 VAL A C 1
ATOM 2256 O O . VAL A 1 273 ? 8.265 -1.127 -28.754 1.00 53.81 273 VAL A O 1
ATOM 2259 N N . ILE A 1 274 ? 6.101 -0.670 -28.331 1.00 54.97 274 ILE A N 1
ATOM 2260 C CA . ILE A 1 274 ? 5.905 0.215 -29.480 1.00 54.97 274 ILE A CA 1
ATOM 2261 C C . ILE A 1 274 ? 5.462 1.579 -28.977 1.00 54.97 274 ILE A C 1
ATOM 2263 O O . ILE A 1 274 ? 4.413 1.708 -28.343 1.00 54.97 274 ILE A O 1
ATOM 2267 N N . VAL A 1 275 ? 6.262 2.599 -29.280 1.00 53.72 275 VAL A N 1
ATOM 2268 C CA . VAL A 1 275 ? 6.002 3.993 -28.903 1.00 53.72 275 VAL A CA 1
ATOM 2269 C C . VAL A 1 275 ? 5.761 4.813 -30.166 1.00 53.72 275 VAL A C 1
ATOM 2271 O O . VAL A 1 275 ? 6.453 4.630 -31.167 1.00 53.72 275 VAL A O 1
ATOM 2274 N N . GLY A 1 276 ? 4.777 5.710 -30.125 1.00 51.34 276 GLY A N 1
ATOM 2275 C CA . GLY A 1 276 ? 4.501 6.644 -31.216 1.00 51.34 276 GLY A CA 1
ATOM 2276 C C . GLY A 1 276 ? 3.231 7.459 -31.002 1.00 51.34 276 GLY A C 1
ATOM 2277 O O . GLY A 1 276 ? 2.438 7.165 -30.096 1.00 51.34 276 GLY A O 1
ATOM 2278 N N . ASP A 1 277 ? 3.014 8.439 -31.872 1.00 54.53 277 ASP A N 1
ATOM 2279 C CA . ASP A 1 277 ? 1.937 9.429 -31.777 1.00 54.53 277 ASP A CA 1
ATOM 2280 C C . ASP A 1 277 ? 0.530 8.814 -31.717 1.00 54.53 277 ASP A C 1
ATOM 2282 O O . ASP A 1 277 ? 0.278 7.694 -32.168 1.00 54.53 277 ASP A O 1
ATOM 2286 N N . GLY A 1 278 ? -0.436 9.550 -31.166 1.00 53.56 278 GLY A N 1
ATOM 2287 C CA . GLY A 1 278 ? -1.843 9.143 -31.231 1.00 53.56 278 GLY A CA 1
ATOM 2288 C C . GLY A 1 278 ? -2.264 8.865 -32.676 1.00 53.56 278 GLY A C 1
ATOM 2289 O O . GLY A 1 278 ? -1.907 9.615 -33.574 1.00 53.56 278 GLY A O 1
ATOM 2290 N N . ALA A 1 279 ? -2.987 7.763 -32.899 1.00 54.78 279 ALA A N 1
ATOM 2291 C CA . ALA A 1 279 ? -3.479 7.348 -34.216 1.00 54.78 279 ALA A CA 1
ATOM 2292 C C . ALA A 1 279 ? -2.417 7.062 -35.309 1.00 54.78 279 ALA A C 1
ATOM 2294 O O . ALA A 1 279 ? -2.791 6.836 -36.453 1.00 54.78 279 ALA A O 1
ATOM 2295 N N . CYS A 1 280 ? -1.118 6.948 -34.993 1.00 58.16 280 CYS A N 1
ATOM 2296 C CA . CYS A 1 280 ? -0.082 6.627 -35.996 1.00 58.16 280 CYS A CA 1
ATOM 2297 C C . CYS A 1 280 ? -0.058 5.157 -36.485 1.00 58.16 280 CYS A C 1
ATOM 2299 O O . CYS A 1 280 ? 0.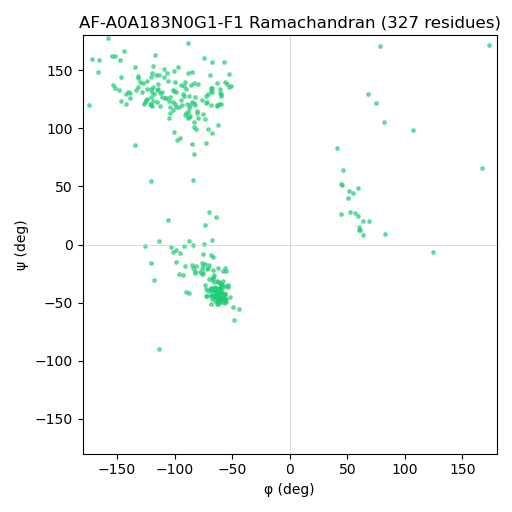939 4.702 -37.037 1.00 58.16 280 CYS A O 1
ATOM 2301 N N . GLY A 1 281 ? -1.128 4.387 -36.257 1.00 54.56 281 GLY A N 1
ATOM 2302 C CA . GLY A 1 281 ? -1.268 3.025 -36.791 1.00 54.56 281 GLY A CA 1
ATOM 2303 C C . GLY A 1 281 ? -0.589 1.896 -36.001 1.00 54.56 281 GLY A C 1
ATOM 2304 O O . GLY A 1 281 ? -0.588 0.769 -36.479 1.00 54.56 281 GLY A O 1
ATOM 2305 N N . LYS A 1 282 ? -0.065 2.136 -34.786 1.00 58.88 282 LYS A N 1
ATOM 2306 C CA . LYS A 1 282 ? 0.617 1.107 -33.953 1.00 58.88 282 LYS A CA 1
ATOM 2307 C C . LYS A 1 282 ? -0.206 -0.168 -33.749 1.00 58.88 282 LYS A C 1
ATOM 2309 O O . LYS A 1 282 ? 0.318 -1.269 -33.857 1.00 58.88 282 LYS A O 1
ATOM 2314 N N . THR A 1 283 ? -1.491 -0.012 -33.448 1.00 55.94 283 THR A N 1
ATOM 2315 C CA . THR A 1 283 ? -2.409 -1.134 -33.211 1.00 55.94 283 THR A CA 1
ATOM 2316 C C . THR A 1 283 ? -2.670 -1.913 -34.494 1.00 55.94 283 THR A C 1
ATOM 2318 O O . THR A 1 283 ? -2.596 -3.136 -34.488 1.00 55.94 283 THR A O 1
ATOM 2321 N N . CYS A 1 284 ? -2.884 -1.214 -35.613 1.00 59.28 284 CYS A N 1
ATOM 2322 C CA . CYS A 1 284 ? -3.059 -1.847 -36.919 1.00 59.28 284 CYS A CA 1
ATOM 2323 C C . CYS A 1 284 ? -1.794 -2.601 -37.348 1.00 59.28 284 CYS A C 1
ATOM 2325 O O . CYS A 1 284 ? -1.899 -3.743 -37.775 1.00 59.28 284 CYS A O 1
ATOM 2327 N N . LEU A 1 285 ? -0.609 -2.010 -37.153 1.00 56.75 285 LEU A N 1
ATOM 2328 C CA . LEU A 1 285 ? 0.680 -2.649 -37.434 1.00 56.75 285 LEU A CA 1
ATOM 2329 C C . LEU A 1 285 ? 0.832 -3.973 -36.673 1.00 56.75 285 LEU A C 1
ATOM 2331 O O . LEU A 1 285 ? 1.269 -4.965 -37.242 1.00 56.75 285 LEU A O 1
ATOM 2335 N N . LEU A 1 286 ? 0.435 -4.006 -35.400 1.00 58.50 286 LEU A N 1
ATOM 2336 C CA . LEU A 1 286 ? 0.516 -5.209 -34.571 1.00 58.50 286 LEU A CA 1
ATOM 2337 C C . LEU A 1 286 ? -0.512 -6.273 -34.933 1.00 58.50 286 LEU A C 1
ATOM 2339 O O . LEU A 1 286 ? -0.200 -7.460 -34.884 1.00 58.50 286 LEU A O 1
ATOM 2343 N N . ILE A 1 287 ? -1.731 -5.867 -35.282 1.00 58.69 287 ILE A N 1
ATOM 2344 C CA . ILE A 1 287 ? -2.769 -6.801 -35.724 1.00 58.69 287 ILE A CA 1
ATOM 2345 C C . ILE A 1 287 ? -2.357 -7.438 -37.054 1.00 58.69 287 ILE A C 1
ATOM 2347 O O . ILE A 1 287 ? -2.417 -8.657 -37.165 1.00 58.69 287 ILE A O 1
ATOM 2351 N N . VAL A 1 288 ? -1.843 -6.650 -38.003 1.00 60.06 288 VAL A N 1
ATOM 2352 C CA . VAL A 1 288 ? -1.296 -7.171 -39.265 1.00 60.06 288 VAL A CA 1
ATOM 2353 C C . VAL A 1 288 ? -0.121 -8.106 -38.989 1.00 60.06 288 VAL A C 1
ATOM 2355 O O . VAL A 1 288 ? -0.134 -9.237 -39.445 1.00 60.06 288 VAL A O 1
ATOM 2358 N N . PHE A 1 289 ? 0.843 -7.693 -38.163 1.00 58.47 289 PHE A N 1
ATOM 2359 C CA . PHE A 1 289 ? 2.017 -8.513 -37.852 1.00 58.47 289 PHE A CA 1
ATOM 2360 C C . PHE A 1 289 ? 1.684 -9.839 -37.145 1.00 58.47 289 PHE A C 1
ATOM 2362 O O . PHE A 1 289 ? 2.393 -10.821 -37.317 1.00 58.47 289 PHE A O 1
ATOM 2369 N N . SER A 1 290 ? 0.627 -9.879 -36.328 1.00 53.69 290 SER A N 1
ATOM 2370 C CA . SER A 1 290 ? 0.267 -11.076 -35.549 1.00 53.69 290 SER A CA 1
ATOM 2371 C C . SER A 1 290 ? -0.788 -11.968 -36.200 1.00 53.69 290 SER A C 1
ATOM 2373 O O . SER A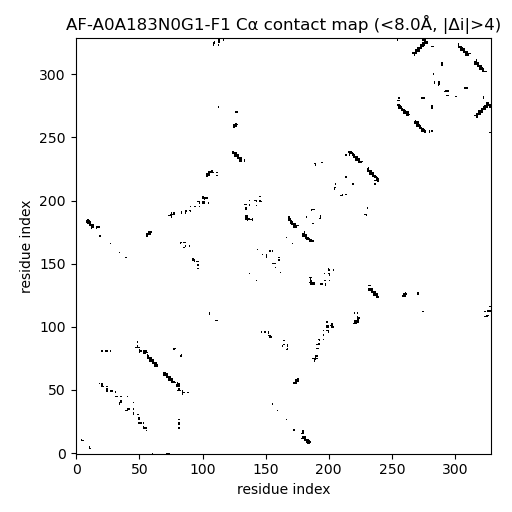 1 290 ? -0.857 -13.149 -35.870 1.00 53.69 290 SER A O 1
ATOM 2375 N N . LYS A 1 291 ? -1.648 -11.420 -37.063 1.00 60.81 291 LYS A N 1
ATOM 2376 C CA . LYS A 1 291 ? -2.804 -12.134 -37.632 1.00 60.81 291 LYS A CA 1
ATOM 2377 C C . LYS A 1 291 ? -2.847 -12.124 -39.154 1.00 60.81 291 LYS A C 1
ATOM 2379 O O . LYS A 1 291 ? -3.793 -12.671 -39.712 1.00 60.81 291 LYS A O 1
ATOM 2384 N N . ASP A 1 292 ? -1.885 -11.471 -39.801 1.00 62.03 292 ASP A N 1
ATOM 2385 C CA . ASP A 1 292 ? -1.824 -11.286 -41.255 1.00 62.03 292 ASP A CA 1
ATOM 2386 C C . ASP A 1 292 ? -3.119 -10.690 -41.848 1.00 62.03 292 ASP A C 1
ATOM 2388 O O . ASP A 1 292 ? -3.494 -10.923 -42.995 1.00 62.03 292 ASP A O 1
ATOM 2392 N N . GLN A 1 293 ? -3.844 -9.910 -41.038 1.00 60.88 293 GLN A N 1
ATOM 2393 C CA . GLN A 1 293 ? -5.125 -9.301 -41.389 1.00 60.88 293 GLN A CA 1
ATOM 2394 C C . GLN A 1 293 ? -5.141 -7.833 -40.981 1.00 60.88 293 GLN A C 1
ATOM 2396 O O . GLN A 1 293 ? -4.791 -7.483 -39.852 1.00 60.88 293 GLN A O 1
ATOM 2401 N N . PHE A 1 294 ? -5.586 -6.963 -41.887 1.00 62.22 294 PHE A N 1
ATOM 2402 C CA . PHE A 1 294 ? -5.787 -5.554 -41.571 1.00 62.22 294 PHE A CA 1
ATOM 2403 C C . PHE A 1 294 ? -7.152 -5.359 -40.885 1.00 62.22 294 PHE A C 1
ATOM 2405 O O . PHE A 1 294 ? -8.165 -5.804 -41.423 1.00 62.22 294 PHE A O 1
ATOM 2412 N N . PRO A 1 295 ? -7.222 -4.716 -39.707 1.00 58.16 295 PRO A N 1
ATOM 2413 C CA . PRO A 1 295 ? -8.490 -4.509 -39.012 1.00 58.16 295 PRO A CA 1
ATOM 2414 C C . PRO A 1 295 ? -9.352 -3.452 -39.725 1.00 58.16 295 PRO A C 1
ATOM 2416 O O . PRO A 1 295 ? -8.934 -2.306 -39.873 1.00 58.16 295 PRO A O 1
ATOM 2419 N N . GLU A 1 296 ? -10.576 -3.815 -40.118 1.00 56.69 296 GLU A N 1
ATOM 2420 C CA . GLU A 1 296 ? -11.523 -2.904 -40.793 1.00 56.69 296 GLU A CA 1
ATOM 2421 C C . GLU A 1 296 ? -12.201 -1.904 -39.838 1.00 56.69 296 GLU A C 1
ATOM 2423 O O . GLU A 1 296 ? -12.679 -0.853 -40.265 1.00 56.69 296 GLU A O 1
ATOM 2428 N N . VAL A 1 297 ? -12.227 -2.199 -38.533 1.00 51.34 297 VAL A N 1
ATOM 2429 C CA . VAL A 1 297 ? -12.866 -1.356 -37.511 1.00 51.34 297 VAL A CA 1
ATOM 2430 C C . VAL A 1 297 ? -11.810 -0.758 -36.585 1.00 51.34 297 VAL A C 1
ATOM 2432 O O . VAL A 1 297 ? -11.090 -1.473 -35.886 1.00 51.34 297 VAL A O 1
ATOM 2435 N N . TYR A 1 298 ? -11.740 0.575 -36.549 1.00 47.88 298 TYR A N 1
ATOM 2436 C CA . TYR A 1 298 ? -10.847 1.309 -35.655 1.00 47.88 298 TYR A CA 1
ATOM 2437 C C . TYR A 1 298 ? -11.382 1.304 -34.216 1.00 47.88 298 TYR A C 1
ATOM 2439 O O . TYR A 1 298 ? -12.391 1.944 -33.917 1.00 47.88 298 TYR A O 1
ATOM 2447 N N . VAL A 1 299 ? -10.677 0.621 -33.309 1.00 49.94 299 VAL A N 1
ATOM 2448 C CA . VAL A 1 299 ? -10.931 0.677 -31.861 1.00 49.94 299 VAL A CA 1
ATOM 2449 C C . VAL A 1 299 ? -9.890 1.605 -31.213 1.00 49.94 299 VAL A C 1
ATOM 2451 O O . VAL A 1 299 ? -8.692 1.302 -31.257 1.00 49.94 299 VAL A O 1
ATOM 2454 N N . PRO A 1 300 ? -10.295 2.750 -30.627 1.00 40.97 300 PRO A N 1
ATOM 2455 C CA . PRO A 1 300 ? -9.371 3.702 -30.016 1.00 40.97 300 PRO A CA 1
ATOM 2456 C C . PRO A 1 300 ? -8.570 3.054 -28.883 1.00 40.97 300 PRO A C 1
ATOM 2458 O O . PRO A 1 300 ? -9.124 2.561 -27.903 1.00 40.97 300 PRO A O 1
ATOM 2461 N N . THR A 1 301 ? -7.247 3.064 -29.013 1.00 49.34 301 THR A N 1
ATOM 2462 C CA . THR A 1 301 ? -6.348 2.322 -28.125 1.00 49.34 301 THR A CA 1
ATOM 2463 C C . THR A 1 301 ? -6.070 3.104 -26.842 1.00 49.34 301 THR A C 1
ATOM 2465 O O . THR A 1 301 ? -5.271 4.041 -26.833 1.00 49.34 301 THR A O 1
ATOM 2468 N N . VAL A 1 302 ? -6.677 2.689 -25.731 1.00 40.53 302 VAL A N 1
ATOM 2469 C CA . VAL A 1 302 ? -6.231 3.069 -24.384 1.00 40.53 302 VAL A CA 1
ATOM 2470 C C . VAL A 1 302 ? -5.375 1.917 -23.852 1.00 40.53 302 VAL A C 1
ATOM 2472 O O . VAL A 1 302 ? -5.896 0.978 -23.271 1.00 40.53 302 VAL A O 1
ATOM 2475 N N . PHE A 1 303 ? -4.062 1.979 -24.104 1.00 46.47 303 PHE A N 1
ATOM 2476 C CA . PHE A 1 303 ? -3.017 1.097 -23.546 1.00 46.47 303 PHE A CA 1
ATOM 2477 C C . PHE A 1 303 ? -3.373 -0.398 -23.451 1.00 46.47 303 PHE A C 1
ATOM 2479 O O . PHE A 1 303 ? -3.697 -0.908 -22.379 1.00 46.47 303 PHE A O 1
ATOM 2486 N N . GLU A 1 304 ? -3.215 -1.132 -24.549 1.00 49.47 304 GLU A N 1
ATOM 2487 C CA . GLU A 1 304 ? -3.444 -2.579 -24.575 1.00 49.47 304 GLU A CA 1
ATOM 2488 C C . GLU A 1 304 ? -2.121 -3.357 -24.469 1.00 49.47 304 GLU A C 1
ATOM 2490 O O . GLU A 1 304 ? -1.099 -2.969 -25.043 1.00 49.47 304 GLU A O 1
ATOM 2495 N N . ASN A 1 305 ? -2.140 -4.455 -23.702 1.00 50.47 305 ASN A N 1
ATOM 2496 C CA . ASN A 1 305 ? -1.082 -5.463 -23.726 1.00 50.47 305 ASN A CA 1
ATOM 2497 C C . ASN A 1 305 ? -1.568 -6.612 -24.627 1.00 50.47 305 ASN A C 1
ATOM 2499 O O . ASN A 1 305 ? -2.565 -7.250 -24.287 1.00 50.47 305 ASN A O 1
ATOM 2503 N N . TYR A 1 306 ? -0.875 -6.895 -25.728 1.00 54.47 306 TYR A N 1
ATOM 2504 C CA . TYR A 1 306 ? -1.159 -8.047 -26.592 1.00 54.47 306 TYR A CA 1
ATOM 2505 C C . TYR A 1 306 ? -0.184 -9.186 -26.302 1.00 54.47 306 TYR A C 1
ATOM 2507 O O . TYR A 1 306 ? 0.958 -8.952 -25.910 1.00 54.47 306 TYR A O 1
ATOM 2515 N N . VAL A 1 307 ? -0.629 -10.426 -26.489 1.00 50.91 307 VAL A N 1
ATOM 2516 C CA . VAL A 1 307 ? 0.253 -11.595 -26.537 1.00 50.91 307 VAL A CA 1
ATOM 2517 C C . VAL A 1 307 ? 0.093 -12.207 -27.916 1.00 50.91 307 VAL A C 1
ATOM 2519 O O . VAL A 1 307 ? -1.033 -12.499 -28.311 1.00 50.91 307 VAL A O 1
ATOM 2522 N N . ALA A 1 308 ? 1.194 -12.350 -28.642 1.00 55.09 308 ALA A N 1
ATOM 2523 C CA . ALA A 1 308 ? 1.230 -12.994 -29.946 1.00 55.09 308 ALA A CA 1
ATOM 2524 C C . ALA A 1 308 ? 2.329 -14.054 -29.936 1.00 55.09 308 ALA A C 1
ATOM 2526 O O . ALA A 1 308 ? 3.446 -13.762 -29.513 1.00 55.09 308 ALA A O 1
ATOM 2527 N N . ASP A 1 309 ? 2.018 -15.263 -30.389 1.00 58.34 309 ASP A N 1
ATOM 2528 C CA . ASP A 1 309 ? 3.030 -16.277 -30.662 1.00 58.34 309 ASP A CA 1
ATOM 2529 C C . ASP A 1 309 ? 3.524 -16.053 -32.092 1.00 58.34 309 ASP A C 1
ATOM 2531 O O . ASP A 1 309 ? 2.729 -16.044 -33.030 1.00 58.34 309 ASP A O 1
ATOM 2535 N N . ILE A 1 310 ? 4.819 -15.785 -32.241 1.00 58.78 310 ILE A N 1
ATOM 2536 C CA . ILE A 1 310 ? 5.450 -15.542 -33.539 1.00 58.78 310 ILE A CA 1
ATOM 2537 C C . ILE A 1 310 ? 6.540 -16.573 -33.790 1.00 58.78 310 ILE A C 1
ATOM 2539 O O . ILE A 1 310 ? 7.221 -17.024 -32.866 1.00 58.78 310 ILE A O 1
ATOM 2543 N N . GLU A 1 311 ? 6.726 -16.924 -35.054 1.00 52.25 311 GLU A N 1
ATOM 2544 C CA . GLU A 1 311 ? 7.828 -17.768 -35.488 1.00 52.25 311 GLU A CA 1
ATOM 2545 C C . GLU A 1 311 ? 8.999 -16.886 -35.924 1.00 52.25 311 GLU A C 1
ATOM 2547 O O . GLU A 1 311 ? 8.868 -16.056 -36.821 1.00 52.25 311 GLU A O 1
ATOM 2552 N N . VAL A 1 312 ? 10.143 -17.038 -35.257 1.00 53.88 312 VAL A N 1
ATOM 2553 C CA . VAL A 1 312 ? 11.396 -16.355 -35.604 1.00 53.88 312 VAL A CA 1
ATOM 2554 C C . VAL A 1 312 ? 12.464 -17.427 -35.761 1.00 53.88 312 VAL A C 1
ATOM 2556 O O . VAL A 1 312 ? 12.680 -18.211 -34.836 1.00 53.88 312 VAL A O 1
ATOM 2559 N N . ASP A 1 313 ? 13.102 -17.498 -36.930 1.00 51.28 313 ASP A N 1
ATOM 2560 C CA . ASP A 1 313 ? 14.139 -18.490 -37.256 1.00 51.28 313 ASP A CA 1
ATOM 2561 C C . ASP A 1 313 ? 13.714 -19.947 -36.961 1.00 51.28 313 ASP A C 1
ATOM 2563 O O . ASP A 1 313 ? 14.450 -20.721 -36.341 1.00 51.28 313 ASP A O 1
ATOM 2567 N N . ASN A 1 314 ? 12.491 -20.318 -37.365 1.00 56.41 314 ASN A N 1
ATOM 2568 C CA . ASN A 1 314 ? 11.856 -21.623 -37.115 1.00 56.41 314 ASN A CA 1
ATOM 2569 C C . ASN A 1 314 ? 11.700 -21.990 -35.624 1.00 56.41 314 ASN A C 1
ATOM 2571 O O . ASN A 1 314 ? 11.642 -23.168 -35.254 1.00 56.41 314 ASN A O 1
ATOM 2575 N N . ARG A 1 315 ? 11.654 -20.991 -34.734 1.00 53.91 315 ARG A N 1
ATOM 2576 C CA . ARG A 1 315 ? 11.367 -21.165 -33.305 1.00 53.91 315 ARG A CA 1
ATOM 2577 C C . ARG A 1 315 ? 10.124 -20.377 -32.923 1.00 53.91 315 ARG A C 1
ATOM 2579 O O . ARG A 1 315 ? 10.018 -19.189 -33.206 1.00 53.91 315 ARG A O 1
ATOM 2586 N N . GLN A 1 316 ? 9.212 -21.037 -32.217 1.00 54.06 316 GLN A N 1
ATOM 2587 C CA . GLN A 1 316 ? 8.030 -20.403 -31.637 1.00 54.06 316 GLN A CA 1
ATOM 2588 C C . GLN A 1 316 ? 8.431 -19.537 -30.434 1.00 54.06 316 GLN A C 1
ATOM 2590 O O . GLN A 1 316 ? 9.034 -20.022 -29.470 1.00 54.06 316 GLN A O 1
ATOM 2595 N N . VAL A 1 317 ? 8.105 -18.248 -30.500 1.00 55.16 317 VAL A N 1
ATOM 2596 C CA . VAL A 1 317 ? 8.446 -17.224 -29.512 1.00 55.16 317 VAL A CA 1
ATOM 2597 C C . VAL A 1 317 ? 7.170 -16.511 -29.076 1.00 55.16 317 VAL A C 1
ATOM 2599 O O . VAL A 1 317 ? 6.497 -15.869 -29.876 1.00 55.16 317 VAL A O 1
ATOM 2602 N N . GLY A 1 318 ? 6.862 -16.559 -27.780 1.00 51.59 318 GLY A N 1
ATOM 2603 C CA . GLY A 1 318 ? 5.724 -15.819 -27.228 1.00 51.59 318 GLY A CA 1
ATOM 2604 C C . GLY A 1 318 ? 6.090 -14.354 -26.989 1.00 51.59 318 GLY A C 1
ATOM 2605 O O . GLY A 1 318 ? 6.930 -14.053 -26.140 1.00 51.59 318 GLY A O 1
ATOM 2606 N N . VAL A 1 319 ? 5.466 -13.417 -27.695 1.00 51.75 319 VAL A N 1
ATOM 2607 C CA . VAL A 1 319 ? 5.745 -11.981 -27.584 1.00 51.75 319 VAL A CA 1
ATOM 2608 C C . VAL A 1 319 ? 4.650 -11.268 -26.807 1.00 51.75 319 VAL A C 1
ATOM 2610 O O . VAL A 1 319 ? 3.480 -11.284 -27.171 1.00 51.75 319 VAL A O 1
ATOM 2613 N N . TYR A 1 320 ? 5.048 -10.582 -25.741 1.00 51.03 320 TYR A N 1
ATOM 2614 C CA . TYR A 1 320 ? 4.223 -9.631 -25.009 1.00 51.03 320 TYR A CA 1
ATOM 2615 C C . TYR A 1 320 ? 4.415 -8.240 -25.592 1.00 51.03 320 TYR A C 1
ATOM 2617 O O . TYR A 1 320 ? 5.473 -7.641 -25.425 1.00 51.03 320 TYR A O 1
ATOM 2625 N N . VAL A 1 321 ? 3.390 -7.705 -26.232 1.00 55.00 321 VAL A N 1
ATOM 2626 C CA . VAL A 1 321 ? 3.432 -6.397 -26.868 1.00 55.00 321 VAL A CA 1
ATOM 2627 C C . VAL A 1 321 ? 2.770 -5.346 -25.986 1.00 55.00 321 VAL A C 1
ATOM 2629 O O . VAL A 1 321 ? 1.650 -5.541 -25.520 1.00 55.00 321 VAL A O 1
ATOM 2632 N N . LEU A 1 322 ? 3.433 -4.209 -25.795 1.00 52.47 322 LEU A N 1
ATOM 2633 C CA . LEU A 1 322 ? 2.900 -3.043 -25.099 1.00 52.47 322 LEU A CA 1
ATOM 2634 C C . LEU A 1 322 ? 2.903 -1.823 -26.024 1.00 52.47 322 LEU A C 1
ATOM 2636 O O . LEU A 1 322 ? 3.957 -1.389 -26.490 1.00 52.47 322 LEU A O 1
ATOM 2640 N N . ILE A 1 323 ? 1.720 -1.248 -26.242 1.00 54.22 323 ILE A N 1
ATOM 2641 C CA . ILE A 1 323 ? 1.539 -0.033 -27.041 1.00 54.22 323 ILE A CA 1
ATOM 2642 C C . ILE A 1 323 ? 1.529 1.185 -26.119 1.00 54.22 323 ILE A C 1
ATOM 2644 O O . ILE A 1 323 ? 0.710 1.278 -25.203 1.00 54.22 323 ILE A O 1
ATOM 2648 N N . ILE A 1 324 ? 2.408 2.148 -26.389 1.00 52.47 324 ILE A N 1
ATOM 2649 C CA . ILE A 1 324 ? 2.456 3.438 -25.700 1.00 52.47 324 ILE A CA 1
ATOM 2650 C C . ILE A 1 324 ? 2.127 4.545 -26.698 1.00 52.47 324 ILE A C 1
ATOM 2652 O O . ILE A 1 324 ? 2.789 4.706 -27.724 1.00 52.47 324 ILE A O 1
ATOM 2656 N N . CYS A 1 325 ? 1.097 5.327 -26.382 1.00 49.81 325 CYS A N 1
ATOM 2657 C CA . CYS A 1 325 ? 0.815 6.577 -27.075 1.00 49.81 325 CYS A CA 1
ATOM 2658 C C . CYS A 1 325 ? 1.688 7.687 -26.474 1.00 49.81 325 CYS A C 1
ATOM 2660 O O . CYS A 1 325 ? 1.601 7.942 -25.275 1.00 49.81 325 CYS A O 1
ATOM 2662 N N . GLY A 1 326 ? 2.519 8.338 -27.286 1.00 47.38 326 GLY A N 1
ATOM 2663 C CA . GLY A 1 326 ? 3.410 9.416 -26.847 1.00 47.38 326 GLY A CA 1
ATOM 2664 C C . GLY A 1 326 ? 3.985 10.167 -28.042 1.00 47.38 326 GLY A C 1
ATOM 2665 O O . GLY A 1 326 ? 4.141 9.569 -29.102 1.00 47.38 326 GLY A O 1
ATOM 2666 N N . ARG A 1 327 ? 4.248 11.470 -27.884 1.00 41.28 327 ARG A N 1
ATOM 2667 C CA . ARG A 1 327 ? 4.725 12.322 -28.977 1.00 41.28 327 ARG A CA 1
ATOM 2668 C C . ARG A 1 327 ? 6.229 12.116 -29.165 1.00 41.28 327 ARG A C 1
ATOM 2670 O O . ARG A 1 327 ? 7.003 12.445 -28.267 1.00 41.28 327 ARG A O 1
ATOM 2677 N N . LEU A 1 328 ? 6.633 11.539 -30.293 1.00 40.84 328 LEU A N 1
ATOM 2678 C CA . LEU A 1 328 ? 8.047 11.363 -30.638 1.00 40.84 328 LEU A CA 1
ATOM 2679 C C . LEU A 1 328 ? 8.467 12.537 -31.533 1.00 40.84 328 LEU A C 1
ATOM 2681 O O . LEU A 1 328 ? 8.277 12.468 -32.743 1.00 40.84 328 LEU A O 1
ATOM 2685 N N . ASN A 1 329 ? 8.986 13.614 -30.938 1.00 40.00 329 ASN A N 1
ATOM 2686 C CA . ASN A 1 329 ? 9.551 14.739 -31.699 1.00 40.00 329 ASN A CA 1
ATOM 2687 C C . ASN A 1 329 ? 11.013 14.487 -32.069 1.00 40.00 329 ASN A C 1
ATOM 2689 O O . ASN A 1 329 ? 11.763 13.996 -31.190 1.00 40.00 329 ASN A O 1
#

pLDDT: mean 70.35, std 20.7, range [21.53, 97.19]

Nearest PDB structures (foldseek):
  7qsc-assembly1_B  TM=7.973E-01  e=3.539E-06  Homo sapiens
  1nf3-assembly1_A  TM=7.471E-01  e=2.550E-04  Homo sapiens
  5cqg-assembly1_A  TM=6.121E-01  e=3.750E-06  Tribolium castaneum
  2cl0-assembly1_X  TM=8.088E-01  e=2.293E-03  Homo sapiens
  6usq-assembly1_A  TM=5.484E-01  e=3.372E-05  Tribolium castaneum

Mean predicted aligned error: 13.53 Å

Solvent-accessible surface area (backbone atoms only — not comparable to full-atom values): 18805 Å² total; per-residue (Å²): 103,67,82,60,59,64,38,66,84,32,28,41,78,43,91,80,60,68,87,54,53,71,61,48,33,55,53,50,41,52,54,49,50,53,36,40,75,71,64,67,42,54,72,69,56,43,64,68,44,47,58,71,93,49,43,73,25,35,51,48,65,47,65,38,76,92,41,86,91,34,54,63,42,76,37,36,47,33,79,62,18,56,39,39,52,47,26,40,54,52,29,64,55,42,44,66,54,31,61,72,48,29,73,49,55,42,86,36,66,49,62,51,40,55,66,47,58,82,50,87,56,84,98,62,43,51,39,80,45,79,61,79,64,50,45,63,62,45,58,63,68,62,43,48,54,60,54,54,75,42,52,88,66,41,90,50,60,58,68,60,48,52,52,55,49,44,68,58,37,38,67,46,67,32,34,44,96,96,38,40,31,30,38,59,45,27,34,54,53,47,41,61,37,31,63,51,51,51,41,40,40,51,30,47,40,48,70,55,85,37,27,69,66,48,71,60,23,85,45,64,39,29,37,52,41,73,60,88,81,38,83,42,53,37,41,42,39,26,53,69,84,87,88,82,90,84,91,78,90,81,88,87,60,97,53,63,50,81,44,58,23,88,48,98,55,105,62,55,35,31,44,35,42,38,43,19,36,81,88,68,46,67,69,51,52,49,42,28,74,67,66,79,41,79,74,90,70,91,70,87,83,79,68,55,76,47,77,40,76,43,77,55,95,94,36,80,30,44,31,41,34,39,51,42,63,23,72,70,116

Foldseek 3Di:
DVVVCVPPVFKDFDPVLDDCQVVLLVVVLVLLVVCCVVVLDDPVLSVQLRADPADFKAWDFDFCVQDVVRDTDIAIACPRGNLQRLLQVLLVLLVVVLCVLLVQEDAALQVVLVVCLPDDCPPWAKDKDWDPPLQQPQPPVVLLVLVQVPVVSHSGHSVSSNVSSCSNAAFGWHDYPSTIMTGHGGGGQQRSNSVSSSSSRVSVCCVPVCVVVQVQFPDWHWYWDPPPSGTIIMTMTTHDDDDDDDDDDDDDDPFKDWHWAFDDDDATEIEIEIEGAFPPCPVQVVCCVQPVDGDPDDDRDPWDWDWGFDQDPNGTYIYTYTYGHYHND

InterPro domains:
  IPR001806 Small GTPase [PF00071] (271-319)
  IPR001806 Small GTPase [SM00174] (272-329)
  IPR027417 P-loop containing nucleoside triphosphate hydrolase [G3DSA:3.40.50.300] (267-325)
  IPR027417 P-loop containing nucleoside triphosphate hydrolase [SSF52540] (270-320)